Protein AF-L2FJ73-F1 (afdb_monomer_lite)

Organism: Colletotrichum fructicola (strain Nara gc5) (NCBI:txid1213859)

Secondary structure (DSSP, 8-state):
-----HHHHHHHHHHHHHHHHHHS---S-HHHHHHHHHHHHHHHHHTS-TTTS--TTPPPPTT--HHHHHHHHHHHHHHHHHHHHHHHHH-S-HHHHHHHHHHHHHHHHHHHHHS-HHHHHHTHHHHHHHHHHHHHHHHHHHHHTT-SSS---S-----HHHHHHHHHHHHHHHHH------TT---------

Structure (mmCIF, N/CA/C/O backbone):
data_AF-L2FJ73-F1
#
_entry.id   AF-L2FJ73-F1
#
loop_
_atom_site.group_PDB
_atom_site.id
_atom_site.type_symbol
_atom_site.label_atom_id
_atom_site.label_alt_id
_atom_site.label_comp_id
_atom_site.label_asym_id
_atom_site.label_entity_id
_atom_site.label_seq_id
_atom_site.pdbx_PDB_ins_code
_atom_site.Cartn_x
_atom_site.Cartn_y
_atom_site.Cartn_z
_atom_site.occupancy
_atom_site.B_iso_or_equiv
_atom_site.auth_seq_id
_atom_site.auth_comp_id
_atom_site.auth_asym_id
_atom_site.auth_atom_id
_atom_site.pdbx_PDB_model_num
ATOM 1 N N . MET A 1 1 ? -0.431 2.014 25.653 1.00 38.53 1 MET A N 1
ATOM 2 C CA . MET A 1 1 ? 0.470 1.252 24.765 1.00 38.53 1 MET A CA 1
ATOM 3 C C . MET A 1 1 ? 0.048 -0.201 24.908 1.00 38.53 1 MET A C 1
ATOM 5 O O . MET A 1 1 ? 0.395 -0.815 25.905 1.00 38.53 1 MET A O 1
ATOM 9 N N . ALA A 1 2 ? -0.877 -0.664 24.062 1.00 44.38 2 ALA A N 1
ATOM 10 C CA . ALA A 1 2 ? -1.419 -2.017 24.176 1.00 44.38 2 ALA A CA 1
ATOM 11 C C . ALA A 1 2 ? -0.302 -3.023 23.880 1.00 44.38 2 ALA A C 1
ATOM 13 O O . ALA A 1 2 ? 0.453 -2.833 22.925 1.00 44.38 2 ALA A O 1
ATOM 14 N N . ASP A 1 3 ? -0.170 -4.023 24.743 1.00 41.94 3 ASP A N 1
ATOM 15 C CA . ASP A 1 3 ? 0.824 -5.083 24.631 1.00 41.94 3 ASP A CA 1
ATOM 16 C C . ASP A 1 3 ? 0.522 -5.878 23.351 1.00 41.94 3 ASP A C 1
ATOM 18 O O . ASP A 1 3 ? -0.458 -6.616 23.282 1.00 41.94 3 ASP A O 1
ATOM 22 N N . LEU A 1 4 ? 1.284 -5.610 22.287 1.00 52.50 4 LEU A N 1
ATOM 23 C CA . LEU A 1 4 ? 1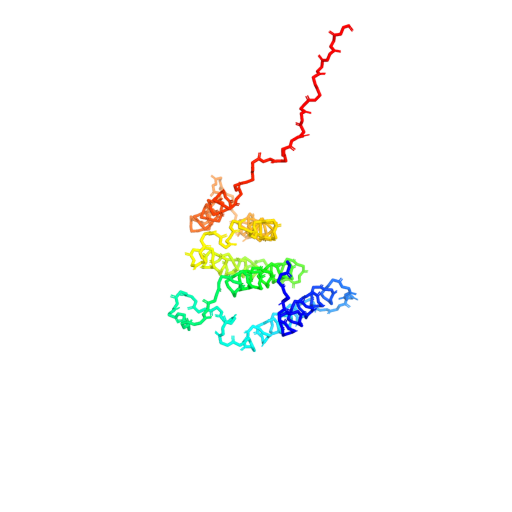.178 -6.333 21.020 1.00 52.50 4 LEU A CA 1
ATOM 24 C C . LEU A 1 4 ? 1.515 -7.797 21.287 1.00 52.50 4 LEU A C 1
ATOM 26 O O . LEU A 1 4 ? 2.579 -8.072 21.857 1.00 52.50 4 LEU A O 1
ATOM 30 N N . ASP A 1 5 ? 0.638 -8.706 20.860 1.00 66.12 5 ASP A N 1
ATOM 31 C CA . ASP A 1 5 ? 0.777 -10.137 21.112 1.00 66.12 5 ASP A CA 1
ATOM 32 C C . ASP A 1 5 ? 2.153 -10.632 20.636 1.00 66.12 5 ASP A C 1
ATOM 34 O O . ASP A 1 5 ? 2.718 -10.173 19.635 1.00 66.12 5 ASP A O 1
ATOM 38 N N . MET A 1 6 ? 2.731 -11.585 21.367 1.00 52.94 6 MET A N 1
ATOM 39 C CA . MET A 1 6 ? 4.090 -12.079 21.131 1.00 52.94 6 MET A CA 1
ATOM 40 C C . MET A 1 6 ? 4.268 -12.569 19.683 1.00 52.94 6 MET A C 1
ATOM 42 O O . MET A 1 6 ? 5.349 -12.440 19.103 1.00 52.94 6 MET A O 1
ATOM 46 N N . SER A 1 7 ? 3.202 -13.099 19.074 1.00 53.56 7 SER A N 1
ATOM 47 C CA . SER A 1 7 ? 3.193 -13.558 17.684 1.00 53.56 7 SER A CA 1
ATOM 48 C C . SER A 1 7 ? 3.347 -12.409 16.671 1.00 53.56 7 SER A C 1
ATOM 50 O O . SER A 1 7 ? 4.105 -12.523 15.702 1.00 53.56 7 SER A O 1
ATOM 52 N N . GLU A 1 8 ? 2.726 -11.264 16.936 1.00 54.00 8 GLU A N 1
ATOM 53 C CA . GLU A 1 8 ? 2.741 -10.065 16.094 1.00 54.00 8 GLU A CA 1
ATOM 54 C C . GLU A 1 8 ? 4.096 -9.361 16.156 1.00 54.00 8 GLU A C 1
ATOM 56 O O . GLU A 1 8 ? 4.659 -8.971 15.128 1.00 54.00 8 GLU A O 1
ATOM 61 N N . GLN A 1 9 ? 4.688 -9.282 17.352 1.00 57.31 9 GLN A N 1
ATOM 62 C CA . GLN A 1 9 ? 6.047 -8.772 17.515 1.00 57.31 9 GLN A CA 1
ATOM 63 C C . GLN A 1 9 ? 7.065 -9.632 16.765 1.00 57.31 9 GLN A C 1
ATOM 65 O O . GLN A 1 9 ? 8.018 -9.111 16.184 1.00 57.31 9 GLN A O 1
ATOM 70 N N . GLN A 1 10 ? 6.877 -10.953 16.750 1.00 59.78 10 GLN A N 1
ATOM 71 C CA . GLN A 1 10 ? 7.743 -11.859 15.999 1.00 59.78 10 GLN A CA 1
ATOM 72 C C . GLN A 1 10 ? 7.582 -11.682 14.486 1.00 59.78 10 GLN A C 1
ATOM 74 O O . GLN A 1 10 ? 8.572 -11.746 13.756 1.00 59.78 10 GLN A O 1
ATOM 79 N N . LEU A 1 11 ? 6.371 -11.405 14.001 1.00 60.94 11 LEU A N 1
ATOM 80 C CA . LEU A 1 11 ? 6.114 -11.109 12.590 1.00 60.94 11 LEU A CA 1
ATOM 81 C C . LEU A 1 11 ? 6.755 -9.790 12.150 1.00 60.94 11 LEU A C 1
ATOM 83 O O . LEU A 1 11 ? 7.448 -9.762 11.131 1.00 60.94 11 LEU A O 1
ATOM 87 N N . LEU A 1 12 ? 6.621 -8.730 12.948 1.00 57.50 12 LEU A N 1
ATOM 88 C CA . LEU A 1 12 ? 7.282 -7.446 12.699 1.00 57.50 12 LEU A CA 1
ATOM 89 C C . LEU A 1 12 ? 8.808 -7.574 12.738 1.00 57.50 12 LEU A C 1
ATOM 91 O O . LEU A 1 12 ? 9.485 -7.089 11.832 1.00 57.50 12 LEU A O 1
ATOM 95 N N . LYS A 1 13 ? 9.359 -8.299 13.720 1.00 64.25 13 LYS A N 1
ATOM 96 C CA . LYS A 1 13 ? 10.799 -8.606 13.791 1.00 64.25 13 LYS A CA 1
ATOM 97 C C . LYS A 1 13 ? 11.272 -9.367 12.554 1.00 64.25 13 LYS A C 1
ATOM 99 O O . LYS A 1 13 ? 12.333 -9.056 12.020 1.00 64.25 13 LYS A O 1
ATOM 104 N N . ARG A 1 14 ? 10.485 -10.326 12.054 1.00 65.94 14 ARG A N 1
ATOM 105 C CA . ARG A 1 14 ? 10.798 -11.077 10.826 1.00 65.94 14 ARG A CA 1
ATOM 106 C C . ARG A 1 14 ? 10.744 -10.196 9.579 1.00 65.94 14 ARG A C 1
ATOM 108 O O . ARG A 1 14 ? 11.651 -10.290 8.756 1.00 65.94 14 ARG A O 1
ATOM 115 N N . LEU A 1 15 ? 9.741 -9.328 9.442 1.00 61.12 15 LEU A N 1
ATOM 116 C CA . LEU A 1 15 ? 9.642 -8.375 8.328 1.00 61.12 15 LEU A CA 1
ATOM 117 C C . LEU A 1 15 ? 10.798 -7.368 8.346 1.00 61.12 15 LEU A C 1
ATOM 119 O O . LEU A 1 15 ? 11.444 -7.154 7.320 1.00 61.12 15 LEU A O 1
ATOM 123 N N . PHE A 1 16 ? 11.126 -6.825 9.519 1.00 65.44 16 PHE A N 1
ATOM 124 C CA . PHE A 1 16 ? 12.292 -5.966 9.714 1.00 65.44 16 PHE A CA 1
ATOM 125 C C . PHE A 1 16 ? 13.596 -6.689 9.356 1.00 65.44 16 PHE A C 1
ATOM 127 O O . PHE A 1 16 ? 14.442 -6.146 8.648 1.00 65.44 16 PHE A O 1
ATOM 134 N N . TRP A 1 17 ? 13.743 -7.949 9.768 1.00 70.12 17 TRP A N 1
ATOM 135 C CA . TRP A 1 17 ? 14.911 -8.753 9.421 1.00 70.12 17 TRP A CA 1
ATOM 136 C C . TRP A 1 17 ? 15.016 -9.004 7.914 1.00 70.12 17 TRP A C 1
ATOM 138 O O . TRP A 1 17 ? 16.114 -8.987 7.367 1.00 70.12 17 TRP A O 1
ATOM 148 N N . LEU A 1 18 ? 13.894 -9.189 7.211 1.00 61.78 18 LEU A N 1
ATOM 149 C CA . LEU A 1 18 ? 13.890 -9.307 5.751 1.00 61.78 18 LEU A CA 1
ATOM 150 C C . LEU A 1 18 ? 14.317 -8.004 5.062 1.00 61.78 18 LEU A C 1
ATOM 152 O O . LEU A 1 18 ? 15.078 -8.075 4.098 1.00 61.78 18 LEU A O 1
ATOM 156 N N . ILE A 1 19 ? 13.900 -6.838 5.573 1.00 58.50 19 ILE A N 1
ATOM 157 C CA . ILE A 1 19 ? 14.394 -5.525 5.113 1.00 58.50 19 ILE A CA 1
ATOM 158 C C . ILE A 1 19 ? 15.908 -5.437 5.303 1.00 58.50 19 ILE A C 1
ATOM 160 O O . ILE A 1 19 ? 16.644 -5.120 4.369 1.00 58.50 19 ILE A O 1
ATOM 164 N N . PHE A 1 20 ? 16.378 -5.759 6.507 1.00 63.03 20 PHE A N 1
ATOM 165 C CA . PHE A 1 20 ? 17.791 -5.709 6.854 1.00 63.03 20 PHE A CA 1
ATOM 166 C C . PHE A 1 20 ? 18.629 -6.658 5.982 1.00 63.03 20 PHE A C 1
ATOM 168 O O . PHE A 1 20 ? 19.634 -6.253 5.400 1.00 63.03 20 PHE A O 1
ATOM 175 N N . ALA A 1 21 ? 18.191 -7.909 5.820 1.00 60.53 21 ALA A N 1
ATOM 176 C CA . ALA A 1 21 ? 18.870 -8.916 5.009 1.00 60.53 21 ALA A CA 1
ATOM 177 C C . ALA A 1 21 ? 18.898 -8.556 3.515 1.00 60.53 21 ALA A C 1
ATOM 179 O O . ALA A 1 21 ? 19.879 -8.852 2.827 1.00 60.53 21 ALA A O 1
ATOM 180 N N . ALA A 1 22 ? 17.845 -7.905 3.017 1.00 57.31 22 ALA A N 1
ATOM 181 C CA . ALA A 1 22 ? 17.809 -7.370 1.665 1.00 57.31 22 ALA A CA 1
ATOM 182 C C . ALA A 1 22 ? 18.807 -6.221 1.457 1.00 57.31 22 ALA A C 1
ATOM 184 O O . ALA A 1 22 ? 19.383 -6.108 0.375 1.00 57.31 22 ALA A O 1
ATOM 185 N N . TYR A 1 23 ? 19.017 -5.390 2.480 1.00 52.69 23 TYR A N 1
ATOM 186 C CA . TYR A 1 23 ? 19.883 -4.214 2.415 1.00 52.69 23 TYR A CA 1
ATOM 187 C C . TYR A 1 23 ? 21.378 -4.557 2.533 1.00 52.69 23 TYR A C 1
ATOM 189 O O . TYR A 1 23 ? 22.196 -3.987 1.820 1.00 52.69 23 TYR A O 1
ATOM 197 N N . TRP A 1 24 ? 21.745 -5.518 3.388 1.00 52.06 24 TRP A N 1
ATOM 198 C CA . TRP A 1 24 ? 23.144 -5.754 3.783 1.00 52.06 24 TRP A CA 1
ATOM 199 C C . TRP A 1 24 ? 23.936 -6.778 2.953 1.00 52.06 24 TRP A C 1
ATOM 201 O O . TRP A 1 24 ? 25.100 -7.026 3.262 1.00 52.06 24 TRP A O 1
ATOM 211 N N . ARG A 1 25 ? 23.368 -7.406 1.911 1.00 47.00 25 ARG A N 1
ATOM 212 C CA . ARG A 1 25 ? 24.053 -8.515 1.208 1.00 47.00 25 ARG A CA 1
ATOM 213 C C . ARG A 1 25 ? 24.194 -8.303 -0.307 1.00 47.00 25 ARG A C 1
ATOM 215 O O . ARG A 1 25 ? 23.315 -8.715 -1.066 1.00 47.00 25 ARG A O 1
ATOM 222 N N . THR A 1 26 ? 25.341 -7.774 -0.744 1.00 46.50 26 THR A N 1
ATOM 223 C CA . THR A 1 26 ? 25.833 -7.683 -2.145 1.00 46.50 26 THR A CA 1
ATOM 224 C C . THR A 1 26 ? 27.114 -8.521 -2.354 1.00 46.50 26 THR A C 1
ATOM 226 O O . THR A 1 26 ? 27.777 -8.821 -1.363 1.00 46.50 26 THR A O 1
ATOM 229 N N . PRO A 1 27 ? 27.540 -8.887 -3.590 1.00 52.72 27 PRO A N 1
ATOM 230 C CA . PRO A 1 27 ? 26.828 -9.013 -4.874 1.00 52.72 27 PRO A CA 1
ATOM 231 C C . PRO A 1 27 ? 26.923 -10.446 -5.486 1.00 52.72 27 PRO A C 1
ATOM 233 O O . PRO A 1 27 ? 27.958 -11.098 -5.403 1.00 52.72 27 PRO A O 1
ATOM 236 N N . SER A 1 28 ? 25.851 -10.959 -6.116 1.00 46.09 28 SER A N 1
ATOM 237 C CA . SER A 1 28 ? 25.886 -11.986 -7.201 1.00 46.09 28 SER A CA 1
ATOM 238 C C . SER A 1 28 ? 24.468 -12.429 -7.628 1.00 46.09 28 SER A C 1
ATOM 240 O O . SER A 1 28 ? 23.659 -12.862 -6.807 1.00 46.09 28 SER A O 1
ATOM 242 N N . SER A 1 29 ? 24.177 -12.309 -8.933 1.00 51.31 29 SER A N 1
ATOM 243 C CA . SER A 1 29 ? 22.929 -12.629 -9.672 1.00 51.31 29 SER A CA 1
ATOM 244 C C . SER A 1 29 ? 21.607 -12.107 -9.059 1.00 51.31 29 SER A C 1
ATOM 246 O O . SER A 1 29 ? 20.997 -12.700 -8.167 1.00 51.31 29 SER A O 1
ATOM 248 N N . THR A 1 30 ? 21.138 -10.966 -9.562 1.00 55.34 30 THR A N 1
ATOM 249 C CA . THR A 1 30 ? 20.010 -10.172 -9.035 1.00 55.34 30 THR A CA 1
ATOM 250 C C . THR A 1 30 ? 18.636 -10.842 -9.197 1.00 55.34 30 THR A C 1
ATOM 252 O O . THR A 1 30 ? 17.843 -10.848 -8.253 1.00 55.34 30 THR A O 1
ATOM 255 N N . THR A 1 31 ? 18.370 -11.501 -10.329 1.00 55.69 31 THR A N 1
ATOM 256 C CA . THR A 1 31 ? 17.032 -12.034 -10.661 1.00 55.69 31 THR A CA 1
ATOM 257 C C . THR A 1 31 ? 16.603 -13.222 -9.793 1.00 55.69 31 THR A C 1
ATOM 259 O O . THR A 1 31 ? 15.461 -13.279 -9.342 1.00 55.69 31 THR A O 1
ATOM 262 N N . SER A 1 32 ? 17.515 -14.151 -9.471 1.00 60.78 32 SER A N 1
ATOM 263 C CA . SER A 1 32 ? 17.181 -15.322 -8.638 1.00 60.78 32 SER A CA 1
ATOM 264 C C . SER A 1 32 ? 16.841 -14.943 -7.187 1.00 60.78 32 SER A C 1
ATOM 266 O O . SER A 1 32 ? 16.143 -15.676 -6.488 1.00 60.78 32 SER A O 1
ATOM 268 N N . ARG A 1 33 ? 17.315 -13.780 -6.718 1.00 60.34 33 ARG A N 1
ATOM 269 C CA . ARG A 1 33 ? 17.168 -13.309 -5.332 1.00 60.34 33 ARG A CA 1
ATOM 270 C C . ARG A 1 33 ? 15.864 -12.566 -5.093 1.00 60.34 33 ARG A C 1
ATOM 272 O O . ARG A 1 33 ? 15.258 -12.792 -4.047 1.00 60.34 33 ARG A O 1
ATOM 279 N N . ALA A 1 34 ? 15.430 -11.715 -6.022 1.00 60.44 34 ALA A N 1
ATOM 280 C CA . ALA A 1 34 ? 14.140 -11.029 -5.921 1.00 60.44 34 ALA A CA 1
ATOM 281 C C . ALA A 1 34 ? 12.994 -12.049 -5.821 1.00 60.44 34 ALA A C 1
ATOM 283 O O . ALA A 1 34 ? 12.156 -11.959 -4.924 1.00 60.44 34 ALA A O 1
ATOM 284 N N . SER A 1 35 ? 13.044 -13.095 -6.654 1.00 66.88 35 SER A N 1
ATOM 285 C CA . SER A 1 35 ? 12.090 -14.207 -6.617 1.00 66.88 35 SER A CA 1
ATOM 286 C C . SER A 1 35 ? 12.121 -14.963 -5.284 1.00 66.88 35 SER A C 1
ATOM 288 O O . SER A 1 35 ? 11.064 -15.267 -4.738 1.00 66.88 35 SER A O 1
ATOM 290 N N . ARG A 1 36 ? 13.307 -15.201 -4.697 1.00 69.12 36 ARG A N 1
ATOM 291 C CA . ARG A 1 36 ? 13.433 -15.831 -3.366 1.00 69.12 36 ARG A CA 1
ATOM 292 C C . ARG A 1 36 ? 12.858 -14.974 -2.236 1.00 69.12 36 ARG A C 1
ATOM 294 O O . ARG A 1 36 ? 12.145 -15.504 -1.390 1.00 69.12 36 ARG A O 1
ATOM 301 N N . HIS A 1 37 ? 13.152 -13.672 -2.200 1.00 65.75 37 HIS A N 1
ATOM 302 C CA . HIS A 1 37 ? 12.611 -12.785 -1.160 1.00 65.75 37 HIS A CA 1
ATOM 303 C C . HIS A 1 37 ? 11.096 -12.636 -1.297 1.00 65.75 37 HIS A C 1
ATOM 305 O O . HIS A 1 37 ? 10.399 -12.722 -0.292 1.00 65.75 37 HIS A O 1
ATOM 311 N N 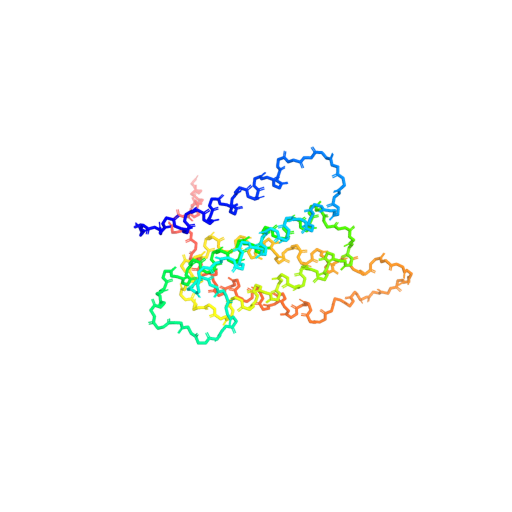. ARG A 1 38 ? 10.579 -12.518 -2.528 1.00 68.38 38 ARG A N 1
ATOM 312 C CA . ARG A 1 38 ? 9.136 -12.564 -2.795 1.00 68.38 38 ARG A CA 1
ATOM 313 C C . ARG A 1 38 ? 8.509 -13.849 -2.262 1.00 68.38 38 ARG A C 1
ATOM 315 O O . ARG A 1 38 ? 7.547 -13.767 -1.511 1.00 68.38 38 ARG A O 1
ATOM 322 N N . ALA A 1 39 ? 9.042 -15.013 -2.638 1.00 73.94 39 ALA A N 1
ATOM 323 C CA . ALA A 1 39 ? 8.497 -16.299 -2.206 1.00 73.94 39 ALA A CA 1
ATOM 324 C C . ALA A 1 39 ? 8.490 -16.424 -0.674 1.00 73.94 39 ALA A C 1
ATOM 326 O O . ALA A 1 39 ? 7.544 -16.945 -0.093 1.00 73.94 39 ALA A O 1
ATOM 327 N N . ARG A 1 40 ? 9.517 -15.885 -0.007 1.00 73.06 40 ARG A N 1
ATOM 328 C CA . ARG A 1 40 ? 9.605 -15.877 1.455 1.00 73.06 40 ARG A CA 1
ATOM 329 C C . ARG A 1 40 ? 8.600 -14.931 2.112 1.00 73.06 40 ARG A C 1
ATOM 331 O O . ARG A 1 40 ? 8.016 -15.307 3.120 1.00 73.06 40 ARG A O 1
ATOM 338 N N . ILE A 1 41 ? 8.393 -13.739 1.550 1.00 70.81 41 ILE A N 1
ATOM 339 C CA . ILE A 1 41 ? 7.354 -12.806 2.009 1.00 70.81 41 ILE A CA 1
ATOM 340 C C . ILE A 1 41 ? 5.977 -13.461 1.865 1.00 70.81 41 ILE A C 1
ATOM 342 O O . ILE A 1 41 ? 5.233 -13.507 2.838 1.00 70.81 41 ILE A O 1
ATOM 346 N N . GLN A 1 42 ? 5.686 -14.047 0.699 1.00 76.06 42 GLN A N 1
ATOM 347 C CA . GLN A 1 42 ? 4.416 -14.729 0.448 1.00 76.06 42 GLN A CA 1
ATOM 348 C C . GLN A 1 42 ? 4.196 -15.890 1.426 1.00 76.06 42 GLN A C 1
ATOM 350 O O . GLN A 1 42 ? 3.160 -15.955 2.072 1.00 76.06 42 GLN A O 1
ATOM 355 N N . SER A 1 43 ? 5.208 -16.739 1.631 1.00 74.94 43 SER A N 1
ATOM 356 C CA . SER A 1 43 ? 5.138 -17.853 2.585 1.00 74.94 43 SER A CA 1
ATOM 357 C C . SER A 1 43 ? 4.850 -17.400 4.021 1.00 74.94 43 SER A C 1
ATOM 359 O O . SER A 1 43 ? 4.131 -18.087 4.746 1.00 74.94 43 SER A O 1
ATOM 361 N N . ILE A 1 44 ? 5.384 -16.249 4.444 1.00 74.25 44 ILE A N 1
ATOM 362 C CA . ILE A 1 44 ? 5.073 -15.675 5.758 1.00 74.25 44 ILE A CA 1
ATOM 363 C C . ILE A 1 44 ? 3.622 -15.192 5.794 1.00 74.25 44 ILE A C 1
ATOM 365 O O . ILE A 1 44 ? 2.916 -15.515 6.748 1.00 74.25 44 ILE A O 1
ATOM 369 N N . SER A 1 45 ? 3.165 -14.483 4.761 1.00 72.25 45 SER A N 1
ATOM 370 C CA . SER A 1 45 ? 1.774 -14.029 4.655 1.00 72.25 45 SER A CA 1
ATOM 371 C C . SER A 1 45 ? 0.774 -15.189 4.681 1.00 72.25 45 SER A C 1
ATOM 373 O O . SER A 1 45 ? -0.229 -15.120 5.388 1.00 72.25 45 SER A O 1
ATOM 375 N N . ASP A 1 46 ? 1.077 -16.298 4.007 1.00 74.94 46 ASP A N 1
ATOM 376 C CA . ASP A 1 46 ? 0.224 -17.492 3.991 1.00 74.94 46 ASP A CA 1
ATOM 377 C C . ASP A 1 46 ? 0.166 -18.176 5.375 1.00 74.94 46 ASP A C 1
ATOM 379 O O . ASP A 1 46 ? -0.836 -18.798 5.749 1.00 74.94 46 ASP A O 1
ATOM 383 N N . SER A 1 47 ? 1.224 -18.020 6.180 1.00 74.38 47 SER A N 1
ATOM 384 C CA . SER A 1 47 ? 1.315 -18.565 7.541 1.00 74.38 47 SER A CA 1
ATOM 385 C C . SER A 1 47 ? 0.590 -17.738 8.609 1.00 74.38 47 SER A C 1
ATOM 387 O O . SER A 1 47 ? 0.550 -18.153 9.767 1.00 74.38 47 SER A O 1
ATOM 389 N N . PHE A 1 48 ? 0.005 -16.586 8.253 1.00 71.19 48 PHE A N 1
ATOM 390 C CA . PHE A 1 48 ? -0.718 -15.753 9.214 1.00 71.19 48 PHE A CA 1
ATOM 391 C C . PHE A 1 48 ? -1.936 -16.476 9.802 1.00 71.19 48 PHE A C 1
ATOM 393 O O . PHE A 1 48 ? -2.617 -17.218 9.079 1.00 71.19 48 PHE A O 1
ATOM 400 N N . PRO A 1 49 ? -2.248 -16.246 11.094 1.00 69.88 49 PRO A N 1
ATOM 401 C CA . PRO A 1 49 ? -3.464 -16.771 11.697 1.00 69.88 49 PRO A CA 1
ATOM 402 C C . PRO A 1 49 ? -4.695 -16.224 10.958 1.00 69.88 49 PRO A C 1
ATOM 404 O O . PRO A 1 49 ? -4.629 -15.139 10.376 1.00 69.88 49 PRO A O 1
ATOM 407 N N . PRO A 1 50 ? -5.845 -16.926 10.990 1.00 70.88 50 PRO A N 1
ATOM 408 C CA . PRO A 1 50 ? -7.039 -16.535 10.237 1.00 70.88 50 PRO A CA 1
ATOM 409 C C . PRO A 1 50 ? -7.500 -15.091 10.461 1.00 70.88 50 PRO A C 1
ATOM 411 O O . PRO A 1 50 ? -8.096 -14.517 9.552 1.00 70.88 50 PRO A O 1
ATOM 414 N N . VAL A 1 51 ? -7.216 -14.547 11.648 1.00 67.12 51 VAL A N 1
ATOM 415 C CA . VAL A 1 51 ? -7.558 -13.194 12.104 1.00 67.12 51 VAL A CA 1
ATOM 416 C C . VAL A 1 51 ? -6.705 -12.117 11.424 1.00 67.12 51 VAL A C 1
ATOM 418 O O . VAL A 1 51 ? -7.190 -11.018 11.207 1.00 67.12 51 VAL A O 1
ATOM 421 N N . LEU A 1 52 ? -5.469 -12.443 11.024 1.00 68.38 52 LEU A N 1
ATOM 422 C CA . LEU A 1 52 ? -4.526 -11.527 10.366 1.00 68.38 52 LEU A CA 1
ATOM 423 C C . LEU A 1 52 ? -4.404 -11.768 8.858 1.00 68.38 52 LEU A C 1
ATOM 425 O O . LEU A 1 52 ? -3.566 -11.159 8.197 1.00 68.38 52 LEU A O 1
ATOM 429 N N . ARG A 1 53 ? -5.198 -12.677 8.287 1.00 73.44 53 ARG A N 1
ATOM 430 C CA . ARG A 1 53 ? -5.207 -12.898 6.837 1.00 73.44 53 ARG A CA 1
ATOM 431 C C . ARG A 1 53 ? -6.048 -11.825 6.162 1.00 73.44 53 ARG A C 1
ATOM 433 O O . ARG A 1 53 ? -7.222 -11.669 6.488 1.00 73.44 53 ARG A O 1
ATOM 440 N N . TRP A 1 54 ? -5.471 -11.150 5.172 1.00 66.81 54 TRP A N 1
ATOM 441 C CA . TRP A 1 54 ? -6.241 -10.315 4.259 1.00 66.81 54 TRP A CA 1
ATOM 442 C C . TRP A 1 54 ? -7.212 -11.189 3.456 1.00 66.81 54 TRP A C 1
ATOM 444 O O . TRP A 1 54 ? -6.806 -12.204 2.890 1.00 66.81 54 TRP A O 1
ATOM 454 N N . ARG A 1 55 ? -8.499 -10.826 3.440 1.00 66.75 55 ARG A N 1
ATOM 455 C CA . ARG A 1 55 ? -9.566 -11.586 2.760 1.00 66.75 55 ARG A CA 1
ATOM 456 C C . ARG A 1 55 ? -10.372 -10.749 1.760 1.00 66.75 55 ARG A C 1
ATOM 458 O O . ARG A 1 55 ? -11.513 -11.104 1.487 1.00 66.75 55 ARG A O 1
ATOM 465 N N . GLY A 1 56 ? -9.824 -9.634 1.269 1.00 62.16 56 GLY A N 1
ATOM 466 C CA . GLY A 1 56 ? -10.459 -8.821 0.221 1.00 62.16 56 GLY A CA 1
ATOM 467 C C . GLY A 1 56 ? -11.915 -8.442 0.506 1.00 62.16 56 GLY A C 1
ATOM 468 O O . GLY A 1 56 ? -12.779 -8.608 -0.346 1.00 62.16 56 GLY A O 1
ATOM 469 N N . GLY A 1 57 ? -12.216 -8.024 1.740 1.00 55.47 57 GLY A N 1
ATOM 470 C CA . GLY A 1 57 ? -13.568 -7.603 2.126 1.00 55.47 57 GLY A CA 1
ATOM 471 C C . GLY A 1 57 ? -14.578 -8.721 2.439 1.00 55.47 57 GLY A C 1
ATOM 472 O O . GLY A 1 57 ? -15.733 -8.410 2.717 1.00 55.47 57 GLY A O 1
ATOM 473 N N . LEU A 1 58 ? -14.187 -10.003 2.444 1.00 51.12 58 LEU A N 1
ATOM 474 C CA . LEU A 1 58 ? -15.063 -11.103 2.888 1.00 51.12 58 LEU A CA 1
ATOM 475 C C . LEU A 1 58 ? -15.400 -11.034 4.390 1.00 51.12 58 LEU A C 1
ATOM 477 O O . LEU A 1 58 ? -14.674 -10.431 5.184 1.00 51.12 58 LEU A O 1
ATOM 481 N N . SER A 1 59 ? -16.485 -11.716 4.785 1.00 48.31 59 SER A N 1
ATOM 482 C CA . SER A 1 59 ? -16.994 -11.752 6.162 1.00 48.31 59 SER A CA 1
ATOM 483 C C . SER A 1 59 ? -15.908 -12.104 7.181 1.00 48.31 59 SER A C 1
ATOM 485 O O . SER A 1 59 ? -15.248 -13.146 7.119 1.00 48.31 59 SER A O 1
ATOM 487 N N . ARG A 1 60 ? -15.749 -11.192 8.136 1.00 61.06 60 ARG A N 1
ATOM 488 C CA . ARG A 1 60 ? -14.772 -11.235 9.220 1.00 61.06 60 ARG A CA 1
ATOM 489 C C . ARG A 1 60 ? -15.243 -12.183 10.331 1.00 61.06 60 ARG A C 1
ATOM 491 O O . ARG A 1 60 ? -16.433 -12.191 10.648 1.00 61.06 60 ARG A O 1
ATOM 498 N N . PRO A 1 61 ? -14.346 -12.971 10.951 1.00 61.75 61 PRO A N 1
ATOM 499 C CA . PRO A 1 61 ? -14.636 -13.621 12.225 1.00 61.75 61 PRO A CA 1
ATOM 500 C C . PRO A 1 61 ? -15.204 -12.616 13.239 1.00 61.75 61 PRO A C 1
ATOM 502 O O . PRO A 1 61 ? -14.652 -11.533 13.407 1.00 61.75 61 PRO A O 1
ATOM 505 N N . GLY A 1 62 ? -16.287 -12.971 13.937 1.00 60.12 62 GLY A N 1
ATOM 506 C CA . GLY A 1 62 ? -17.038 -12.037 14.794 1.00 60.12 62 GLY A CA 1
ATOM 507 C C . GLY A 1 62 ? -16.298 -11.480 16.021 1.00 60.12 62 GLY A C 1
ATOM 508 O O . GLY A 1 62 ? -16.860 -10.661 16.733 1.00 60.12 62 GLY A O 1
ATOM 509 N N . HIS A 1 63 ? -15.059 -11.910 16.279 1.00 70.94 63 HIS A N 1
ATOM 510 C CA . HIS A 1 63 ? -14.211 -11.451 17.389 1.00 70.94 63 HIS A CA 1
ATOM 511 C C . HIS A 1 63 ? -13.086 -10.497 16.947 1.00 70.94 63 HIS A C 1
ATOM 513 O O . HIS A 1 63 ? -12.186 -10.205 17.733 1.00 70.94 63 HIS A O 1
ATOM 519 N N . ILE A 1 64 ? -13.088 -10.046 15.689 1.00 71.44 64 ILE A N 1
ATOM 520 C CA . ILE A 1 64 ? -12.092 -9.091 15.195 1.00 71.44 64 ILE A CA 1
ATOM 521 C C . ILE A 1 64 ? -12.298 -7.730 15.864 1.00 71.44 64 ILE A C 1
ATOM 523 O O . ILE A 1 64 ? -13.401 -7.189 15.883 1.00 71.44 64 ILE A O 1
ATOM 527 N N . THR A 1 65 ? -11.208 -7.185 16.401 1.00 79.19 65 THR A N 1
ATOM 528 C CA . THR A 1 65 ? -11.157 -5.860 17.034 1.00 79.19 65 THR A CA 1
ATOM 529 C C . THR A 1 65 ? -10.462 -4.848 16.122 1.00 79.19 65 THR A C 1
ATOM 531 O O . THR A 1 65 ? -9.713 -5.224 15.222 1.00 79.19 65 THR A O 1
ATOM 534 N N . GLU A 1 66 ? -10.636 -3.560 16.411 1.00 78.38 66 GLU A N 1
ATOM 535 C CA . GLU A 1 66 ? -9.921 -2.452 15.752 1.00 78.38 66 GLU A CA 1
ATOM 536 C C . GLU A 1 66 ? -8.387 -2.618 15.789 1.00 78.38 66 GLU A C 1
ATOM 538 O O . GLU A 1 66 ? -7.683 -2.280 14.835 1.00 78.38 66 GLU A O 1
ATOM 543 N N . GLY A 1 67 ? -7.852 -3.216 16.862 1.00 78.12 67 GLY A N 1
ATOM 544 C CA . GLY A 1 67 ? -6.425 -3.530 16.976 1.00 78.12 67 GLY A CA 1
ATOM 545 C C . GLY A 1 67 ? -5.941 -4.497 15.890 1.00 78.12 67 GLY A C 1
ATOM 546 O O . GLY A 1 67 ? -4.878 -4.285 15.307 1.00 78.12 67 GLY A O 1
ATOM 547 N N . HIS A 1 68 ? -6.753 -5.496 15.541 1.00 80.56 68 HIS A N 1
ATOM 548 C CA . HIS A 1 68 ? -6.426 -6.421 14.457 1.00 80.56 68 HIS A CA 1
ATOM 549 C C . HIS A 1 68 ? -6.439 -5.716 13.098 1.00 80.56 68 HIS A C 1
ATOM 551 O O . HIS A 1 68 ? -5.572 -5.972 12.267 1.00 80.56 68 HIS A O 1
ATOM 557 N N . ASP A 1 69 ? -7.365 -4.782 12.874 1.00 83.38 69 ASP A N 1
ATOM 558 C CA . ASP A 1 69 ? -7.386 -3.982 11.645 1.00 83.38 69 ASP A CA 1
ATOM 559 C C . ASP A 1 69 ? -6.149 -3.110 11.489 1.00 83.38 69 ASP A C 1
ATOM 561 O O . ASP A 1 69 ? -5.518 -3.087 10.428 1.00 83.38 69 ASP A O 1
ATOM 565 N N . THR A 1 70 ? -5.741 -2.470 12.580 1.00 85.06 70 THR A N 1
ATOM 566 C CA . THR A 1 70 ? -4.491 -1.714 12.646 1.00 85.06 70 THR A CA 1
ATOM 567 C C . THR A 1 70 ? -3.286 -2.587 12.289 1.00 85.06 70 THR A C 1
ATOM 569 O O . THR A 1 70 ? -2.407 -2.174 11.526 1.00 85.06 70 THR A O 1
ATOM 572 N N . GLN A 1 71 ? -3.231 -3.815 12.801 1.00 81.31 71 GLN A N 1
ATOM 573 C CA . GLN A 1 71 ? -2.140 -4.742 12.506 1.00 81.31 71 GLN A CA 1
ATOM 574 C C . GLN A 1 71 ? -2.166 -5.217 11.055 1.00 81.31 71 GLN A C 1
ATOM 576 O O . GLN A 1 71 ? -1.119 -5.239 10.411 1.00 81.31 71 GLN A O 1
ATOM 581 N N . ILE A 1 72 ? -3.340 -5.557 10.518 1.00 83.75 72 ILE A N 1
ATOM 582 C CA . ILE A 1 72 ? -3.506 -5.952 9.116 1.00 83.75 72 ILE A CA 1
ATOM 583 C C . ILE A 1 72 ? -3.017 -4.821 8.205 1.00 83.75 72 ILE A C 1
ATOM 585 O O . ILE A 1 72 ? -2.162 -5.060 7.351 1.00 83.75 72 ILE A O 1
ATOM 589 N N . ALA A 1 73 ? -3.478 -3.584 8.419 1.00 87.25 73 ALA A N 1
ATOM 590 C CA . ALA A 1 73 ? -3.041 -2.429 7.635 1.00 87.25 73 ALA A CA 1
ATOM 591 C C . ALA A 1 73 ? -1.510 -2.292 7.652 1.00 87.25 73 ALA A C 1
ATOM 593 O O . ALA A 1 73 ? -0.867 -2.252 6.600 1.00 87.25 73 ALA A O 1
ATOM 594 N N . ASN A 1 74 ? -0.909 -2.297 8.845 1.00 85.12 74 ASN A N 1
ATOM 595 C CA . ASN A 1 74 ? 0.534 -2.142 9.001 1.00 85.12 74 ASN A CA 1
ATOM 596 C C . ASN A 1 74 ? 1.326 -3.297 8.374 1.00 85.12 74 ASN A C 1
ATOM 598 O O . ASN A 1 74 ? 2.323 -3.044 7.695 1.00 85.12 74 ASN A O 1
ATOM 602 N N . LEU A 1 75 ? 0.908 -4.551 8.562 1.00 84.31 75 LEU A N 1
ATOM 603 C CA . LEU A 1 75 ? 1.609 -5.723 8.032 1.00 84.31 75 LEU A CA 1
ATOM 604 C C . LEU A 1 75 ? 1.574 -5.756 6.504 1.00 84.31 75 LEU A C 1
ATOM 606 O O . LEU A 1 75 ? 2.625 -5.898 5.872 1.00 84.31 75 LEU A O 1
ATOM 610 N N . PHE A 1 76 ? 0.393 -5.605 5.902 1.00 85.38 76 PHE A N 1
ATOM 611 C CA . PHE A 1 76 ? 0.246 -5.729 4.454 1.00 85.38 76 PHE A CA 1
ATOM 612 C C . PHE A 1 76 ? 0.846 -4.535 3.709 1.00 85.38 76 PHE A C 1
ATOM 614 O O . PHE A 1 76 ? 1.625 -4.745 2.779 1.00 85.38 76 PHE A O 1
ATOM 621 N N . ILE A 1 77 ? 0.599 -3.298 4.154 1.00 90.19 77 ILE A N 1
ATOM 622 C CA . ILE A 1 77 ? 1.188 -2.108 3.515 1.00 90.19 77 ILE A CA 1
ATOM 623 C C . ILE A 1 77 ? 2.717 -2.119 3.662 1.00 90.19 77 ILE A C 1
ATOM 625 O O . ILE A 1 77 ? 3.436 -1.817 2.709 1.00 90.19 77 ILE A O 1
ATOM 629 N N . THR A 1 78 ? 3.248 -2.541 4.816 1.00 87.25 78 THR A N 1
ATOM 630 C CA . THR A 1 78 ? 4.703 -2.699 4.985 1.00 87.25 78 THR A CA 1
ATOM 631 C C . THR A 1 78 ? 5.258 -3.780 4.066 1.00 87.25 78 THR A C 1
ATOM 633 O O . THR A 1 78 ? 6.261 -3.544 3.398 1.00 87.25 78 THR A O 1
ATOM 636 N N . SER A 1 79 ? 4.607 -4.942 3.976 1.00 84.56 79 SER A N 1
ATOM 637 C CA . SER A 1 79 ? 5.009 -6.026 3.071 1.00 84.56 79 SER A CA 1
ATOM 638 C C . SER A 1 79 ? 5.071 -5.565 1.608 1.00 84.56 79 SER A C 1
ATOM 640 O O . SER A 1 79 ? 6.065 -5.803 0.914 1.00 84.56 79 SER A O 1
ATOM 642 N N . LEU A 1 80 ? 4.053 -4.827 1.159 1.00 88.62 80 LEU A N 1
ATOM 643 C CA . LEU A 1 80 ? 3.982 -4.252 -0.183 1.00 88.62 80 LEU A CA 1
ATOM 644 C C . LEU A 1 80 ? 5.089 -3.221 -0.427 1.00 88.62 80 LEU A C 1
ATOM 646 O O . LEU A 1 80 ? 5.744 -3.274 -1.470 1.00 88.62 80 LEU A O 1
ATOM 650 N N . ASN A 1 81 ? 5.393 -2.369 0.555 1.00 90.31 81 ASN A N 1
ATOM 651 C CA . ASN A 1 81 ? 6.508 -1.427 0.451 1.00 90.31 81 ASN A CA 1
ATOM 652 C C . ASN A 1 81 ? 7.869 -2.132 0.357 1.00 90.31 81 ASN A C 1
ATOM 654 O O . ASN A 1 81 ? 8.712 -1.782 -0.468 1.00 90.31 81 ASN A O 1
ATOM 658 N N . ILE A 1 82 ? 8.086 -3.190 1.143 1.00 83.69 82 ILE A N 1
ATOM 659 C CA . ILE A 1 82 ? 9.302 -4.011 1.041 1.00 83.69 82 ILE A CA 1
ATOM 660 C C . ILE A 1 82 ? 9.408 -4.617 -0.359 1.00 83.69 82 ILE A C 1
ATOM 662 O O . ILE A 1 82 ? 10.468 -4.553 -0.984 1.00 83.69 82 ILE A O 1
ATOM 666 N N . ARG A 1 83 ? 8.313 -5.189 -0.872 1.00 84.69 83 ARG A N 1
ATOM 667 C CA . ARG A 1 83 ? 8.263 -5.773 -2.216 1.00 84.69 83 ARG A CA 1
ATOM 668 C C . ARG A 1 83 ? 8.561 -4.725 -3.291 1.00 84.69 83 ARG A C 1
ATOM 670 O O . ARG A 1 83 ? 9.335 -5.030 -4.196 1.00 84.69 83 ARG A O 1
ATOM 677 N N . SER A 1 84 ? 8.020 -3.512 -3.162 1.00 88.88 84 SER A N 1
ATOM 678 C CA . SER A 1 84 ? 8.303 -2.360 -4.030 1.00 88.88 84 SER A CA 1
ATOM 679 C C . SER A 1 84 ? 9.796 -2.011 -4.027 1.00 88.88 84 SER A C 1
ATOM 681 O O . SER A 1 84 ? 10.434 -1.980 -5.079 1.00 88.88 84 SER A O 1
ATOM 683 N N . ASN A 1 85 ? 10.399 -1.864 -2.846 1.00 87.69 85 ASN A N 1
ATOM 684 C CA . ASN A 1 85 ? 11.818 -1.525 -2.697 1.00 87.69 85 ASN A CA 1
ATOM 685 C C . ASN A 1 85 ? 12.754 -2.611 -3.245 1.00 87.69 85 ASN A C 1
ATOM 687 O O . ASN A 1 85 ? 13.761 -2.318 -3.895 1.00 87.69 85 ASN A O 1
ATOM 691 N N . LEU A 1 86 ? 12.424 -3.883 -3.011 1.00 82.12 86 LEU A N 1
ATOM 692 C CA . LEU A 1 86 ? 13.159 -5.014 -3.577 1.00 82.12 86 LEU A CA 1
ATOM 693 C C . LEU A 1 86 ? 13.080 -5.033 -5.102 1.00 82.12 86 LEU A C 1
ATOM 695 O O . LEU A 1 86 ? 14.065 -5.345 -5.768 1.00 82.12 86 LEU A O 1
ATOM 699 N N . LEU A 1 87 ? 11.912 -4.719 -5.653 1.00 83.81 87 LEU A N 1
ATOM 700 C CA . LEU A 1 87 ? 11.670 -4.727 -7.085 1.00 83.81 87 LEU A CA 1
ATOM 701 C C . LEU A 1 87 ? 12.401 -3.580 -7.803 1.00 83.81 87 LEU A C 1
ATOM 703 O O . LEU A 1 87 ? 12.969 -3.807 -8.873 1.00 83.81 87 LEU A O 1
ATOM 707 N N . GLN A 1 88 ? 12.470 -2.396 -7.194 1.00 83.31 88 GLN A N 1
ATOM 708 C CA . GLN A 1 88 ? 13.291 -1.286 -7.689 1.00 83.31 88 GLN A CA 1
ATOM 709 C C . GLN A 1 88 ? 14.783 -1.653 -7.701 1.00 83.31 88 GLN A C 1
ATOM 711 O O . GLN A 1 88 ? 15.458 -1.474 -8.712 1.00 83.31 88 GLN A O 1
ATOM 716 N N . LYS A 1 89 ? 15.293 -2.247 -6.610 1.00 81.75 89 LYS A N 1
ATOM 717 C CA . LYS A 1 89 ? 16.724 -2.578 -6.459 1.00 81.75 89 LYS A CA 1
ATOM 718 C C . LYS A 1 89 ? 17.181 -3.806 -7.254 1.00 81.75 89 LYS A C 1
ATOM 720 O O . LYS A 1 89 ? 18.321 -3.849 -7.707 1.00 81.75 89 LYS A O 1
ATOM 725 N N . PHE A 1 90 ? 16.334 -4.826 -7.385 1.00 78.06 90 PHE A N 1
ATOM 726 C CA . PHE A 1 90 ? 16.728 -6.144 -7.909 1.00 78.06 90 PHE A CA 1
ATOM 727 C C . PHE A 1 90 ? 15.854 -6.650 -9.065 1.00 78.06 90 PHE A C 1
ATOM 729 O O . PHE A 1 90 ? 16.074 -7.762 -9.549 1.00 78.06 90 PHE A O 1
ATOM 736 N N . GLY A 1 91 ? 14.849 -5.882 -9.497 1.00 71.56 91 GLY A N 1
ATOM 737 C CA . GLY A 1 91 ? 13.951 -6.262 -10.587 1.00 71.56 91 GLY A CA 1
ATOM 738 C C . GLY A 1 91 ? 14.695 -6.438 -11.908 1.00 71.56 91 GLY A C 1
ATOM 739 O O . GLY A 1 91 ? 15.538 -5.614 -12.256 1.00 71.56 91 GLY A O 1
ATOM 740 N N . SER A 1 92 ? 14.369 -7.518 -12.625 1.00 69.25 92 SER A N 1
ATOM 741 C CA . SER A 1 92 ? 15.141 -8.000 -13.777 1.00 69.25 92 SER A CA 1
ATOM 742 C C . SER A 1 92 ? 14.975 -7.159 -15.042 1.00 69.25 92 SER A C 1
ATOM 744 O O . SER A 1 92 ? 15.969 -6.738 -15.620 1.00 69.25 92 SER A O 1
ATOM 746 N N . THR A 1 93 ? 13.736 -6.899 -15.468 1.00 76.31 93 THR A N 1
ATOM 747 C CA . THR A 1 93 ? 13.434 -6.110 -16.673 1.00 76.31 93 THR A CA 1
ATOM 748 C C . THR A 1 93 ? 12.433 -5.006 -16.361 1.00 76.31 93 THR A C 1
ATOM 750 O O . THR A 1 93 ? 11.571 -5.175 -15.493 1.00 76.31 93 THR A O 1
ATOM 753 N N . VAL A 1 94 ? 12.499 -3.903 -17.111 1.00 74.50 94 VAL A N 1
ATOM 754 C CA . VAL A 1 94 ? 11.570 -2.764 -16.995 1.00 74.50 94 VAL A CA 1
ATOM 755 C C . VAL A 1 94 ? 10.113 -3.220 -17.127 1.00 74.50 94 VAL A C 1
ATOM 757 O O . VAL A 1 94 ? 9.296 -2.901 -16.271 1.00 74.50 94 VAL A O 1
ATOM 760 N N . LYS A 1 95 ? 9.795 -4.064 -18.121 1.00 72.44 95 LYS A N 1
ATOM 761 C CA . LYS A 1 95 ? 8.430 -4.583 -18.328 1.00 72.44 95 LYS A CA 1
ATOM 762 C C . LYS A 1 95 ? 7.930 -5.397 -17.129 1.00 72.44 95 LYS A C 1
ATOM 764 O O . LYS A 1 95 ? 6.811 -5.193 -16.665 1.00 72.44 95 LYS A O 1
ATOM 769 N N . THR A 1 96 ? 8.768 -6.282 -16.577 1.00 76.56 96 THR A N 1
ATOM 770 C CA . THR A 1 96 ? 8.400 -7.046 -15.368 1.00 76.56 96 THR A CA 1
ATOM 771 C C . THR A 1 96 ? 8.268 -6.157 -14.134 1.00 76.56 96 THR A C 1
ATOM 773 O O . THR A 1 96 ? 7.402 -6.399 -13.303 1.00 76.56 96 THR A O 1
ATOM 776 N N . ARG A 1 97 ? 9.094 -5.111 -14.018 1.00 81.19 97 ARG A N 1
ATOM 777 C CA . ARG A 1 97 ? 9.043 -4.143 -12.922 1.00 81.19 97 ARG A CA 1
ATOM 778 C C . ARG A 1 97 ? 7.745 -3.333 -12.976 1.00 81.19 97 ARG A C 1
ATOM 780 O O . ARG A 1 97 ? 7.049 -3.268 -11.970 1.00 81.19 97 ARG A O 1
ATOM 787 N N . ALA A 1 98 ? 7.374 -2.814 -14.144 1.00 83.19 98 ALA A N 1
ATOM 788 C CA . ALA A 1 98 ? 6.132 -2.070 -14.348 1.00 83.19 98 ALA A CA 1
AT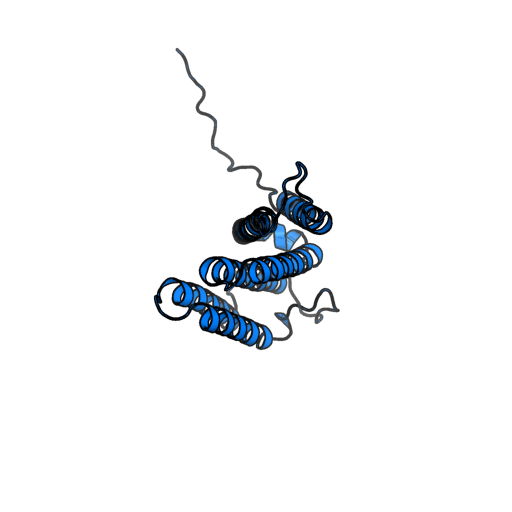OM 789 C C . ALA A 1 98 ? 4.888 -2.905 -13.997 1.00 83.19 98 ALA A C 1
ATOM 791 O O . ALA A 1 98 ? 4.078 -2.486 -13.170 1.00 83.19 98 ALA A O 1
ATOM 792 N N . ALA A 1 99 ? 4.784 -4.125 -14.537 1.00 84.06 99 ALA A N 1
ATOM 793 C CA . ALA A 1 99 ? 3.658 -5.019 -14.258 1.00 84.06 99 ALA A CA 1
ATOM 794 C C . ALA A 1 99 ? 3.543 -5.386 -12.768 1.00 84.06 99 ALA A C 1
ATOM 796 O O . ALA A 1 99 ? 2.448 -5.552 -12.235 1.00 84.06 99 ALA A O 1
ATOM 797 N N . GLU A 1 100 ? 4.671 -5.520 -12.075 1.00 85.81 100 GLU A N 1
ATOM 798 C CA . GLU A 1 100 ? 4.678 -5.857 -10.655 1.00 85.81 100 GLU A CA 1
ATOM 799 C C . GLU A 1 100 ? 4.399 -4.657 -9.745 1.00 85.81 100 GLU A C 1
ATOM 801 O O . GLU A 1 100 ? 3.714 -4.834 -8.739 1.00 85.81 100 GLU A O 1
ATOM 806 N N . HIS A 1 101 ? 4.840 -3.444 -10.096 1.00 89.56 101 HIS A N 1
ATOM 807 C CA . HIS A 1 101 ? 4.405 -2.233 -9.390 1.00 89.56 101 HIS A CA 1
ATOM 808 C C . HIS A 1 101 ? 2.913 -1.965 -9.588 1.00 89.56 101 HIS A C 1
ATOM 810 O O . HIS A 1 101 ? 2.252 -1.550 -8.641 1.00 89.56 101 HIS A O 1
ATOM 816 N N . GLN A 1 102 ? 2.363 -2.279 -10.763 1.00 90.50 102 GLN A N 1
ATOM 817 C CA . GLN A 1 102 ? 0.922 -2.205 -10.991 1.00 90.50 102 GLN A CA 1
ATOM 818 C C . GLN A 1 102 ? 0.151 -3.107 -10.017 1.00 90.50 102 GLN A C 1
ATOM 820 O O . GLN A 1 102 ? -0.780 -2.636 -9.373 1.00 90.50 102 GLN A O 1
ATOM 825 N N . ARG A 1 103 ? 0.577 -4.368 -9.848 1.00 90.06 103 ARG A N 1
ATOM 826 C CA . ARG A 1 103 ? -0.030 -5.295 -8.873 1.00 90.06 103 ARG A CA 1
ATOM 827 C C . ARG A 1 103 ? 0.087 -4.785 -7.439 1.00 90.06 103 ARG A C 1
ATOM 829 O O . ARG A 1 103 ? -0.868 -4.874 -6.687 1.00 90.06 103 ARG A O 1
ATOM 836 N N . ILE A 1 104 ? 1.239 -4.219 -7.073 1.00 91.44 104 ILE A N 1
ATOM 837 C CA . ILE A 1 104 ? 1.435 -3.628 -5.741 1.00 91.44 104 ILE A CA 1
ATOM 838 C C . ILE A 1 104 ? 0.434 -2.495 -5.494 1.00 91.44 104 ILE A C 1
ATOM 840 O O . ILE A 1 104 ? -0.156 -2.440 -4.422 1.00 91.44 104 ILE A O 1
ATOM 844 N N . VAL A 1 105 ? 0.237 -1.596 -6.462 1.00 94.19 105 VAL A N 1
ATOM 845 C CA . VAL A 1 105 ? -0.723 -0.491 -6.322 1.00 94.19 105 VAL A CA 1
ATOM 846 C C . VAL A 1 105 ? -2.164 -0.998 -6.289 1.00 94.19 105 VAL A C 1
ATOM 848 O O . VAL A 1 105 ? -2.959 -0.468 -5.518 1.00 94.19 105 VAL A O 1
ATOM 851 N N . ASP A 1 106 ? -2.494 -2.038 -7.056 1.00 92.50 106 ASP A N 1
ATOM 852 C CA . ASP A 1 106 ? -3.808 -2.688 -6.984 1.00 92.50 106 ASP A CA 1
ATOM 853 C C . ASP A 1 106 ? -4.075 -3.253 -5.581 1.00 92.50 106 ASP A C 1
ATOM 855 O O . ASP A 1 106 ? -5.095 -2.918 -4.979 1.00 92.50 106 ASP A O 1
ATOM 859 N N . ASP A 1 107 ? -3.119 -3.996 -5.016 1.00 92.31 107 ASP A N 1
ATOM 860 C CA . ASP A 1 107 ? -3.214 -4.547 -3.658 1.00 92.31 107 ASP A CA 1
ATOM 861 C C . ASP A 1 107 ? -3.296 -3.428 -2.595 1.00 92.31 107 ASP A C 1
ATOM 863 O O . ASP A 1 107 ? -4.047 -3.531 -1.623 1.00 92.31 107 ASP A O 1
ATOM 867 N N . LEU A 1 108 ? -2.554 -2.323 -2.770 1.00 94.19 108 LEU A N 1
ATOM 868 C CA . LEU A 1 108 ? -2.637 -1.158 -1.879 1.00 94.19 108 LEU A CA 1
ATOM 869 C C . LEU A 1 108 ? -4.031 -0.531 -1.905 1.00 94.19 108 LEU A C 1
ATOM 871 O O . LEU A 1 108 ? -4.600 -0.269 -0.848 1.00 94.19 108 LEU A O 1
ATOM 875 N N . LEU A 1 109 ? -4.586 -0.290 -3.093 1.00 94.31 109 LEU A N 1
ATOM 876 C CA . LEU A 1 109 ? -5.928 0.272 -3.233 1.00 94.31 109 LEU A CA 1
ATOM 877 C C . LEU A 1 109 ? -6.980 -0.675 -2.657 1.00 94.31 109 LEU A C 1
ATOM 879 O O . LEU A 1 109 ? -7.895 -0.218 -1.976 1.00 94.31 109 LEU A O 1
ATOM 883 N N . GLU A 1 110 ? -6.831 -1.983 -2.857 1.00 91.62 110 GLU A N 1
ATOM 884 C CA . GLU A 1 110 ? -7.713 -2.967 -2.239 1.00 91.62 110 GLU A CA 1
ATOM 885 C C . GLU A 1 110 ? -7.720 -2.815 -0.712 1.00 91.62 110 GLU A C 1
ATOM 887 O O . GLU A 1 110 ? -8.792 -2.717 -0.115 1.00 91.62 110 GLU A O 1
ATOM 892 N N . ILE A 1 111 ? -6.550 -2.695 -0.081 1.00 90.56 111 ILE A N 1
ATOM 893 C CA . ILE A 1 111 ? -6.455 -2.483 1.368 1.00 90.56 111 ILE A CA 1
ATOM 894 C C . ILE A 1 111 ? -7.099 -1.158 1.779 1.00 90.56 111 ILE A C 1
ATOM 896 O O . ILE A 1 111 ? -7.939 -1.137 2.676 1.00 90.56 111 ILE A O 1
ATOM 900 N N . LEU A 1 112 ? -6.752 -0.056 1.112 1.00 92.19 112 LEU A N 1
ATOM 901 C CA . LEU A 1 112 ? -7.208 1.288 1.481 1.00 92.19 112 LEU A CA 1
ATOM 902 C C . LEU A 1 112 ? -8.724 1.481 1.349 1.00 92.19 112 LEU A C 1
ATOM 904 O O . LEU A 1 112 ? -9.300 2.287 2.075 1.00 92.19 112 LEU A O 1
ATOM 908 N N . TYR A 1 113 ? -9.378 0.775 0.426 1.00 91.12 113 TYR A N 1
ATOM 909 C CA . TYR A 1 113 ? -10.828 0.873 0.237 1.00 91.12 113 TYR A CA 1
ATOM 910 C C . TYR A 1 113 ? -11.637 -0.087 1.118 1.00 91.12 113 TYR A C 1
ATOM 912 O O . TYR A 1 113 ?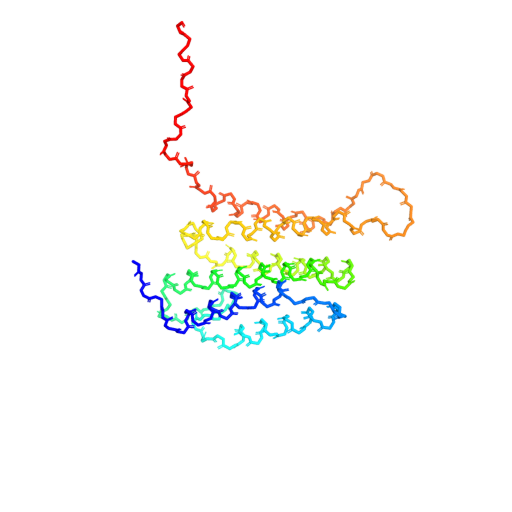 -12.831 0.140 1.300 1.00 91.12 113 TYR A O 1
ATOM 920 N N . HIS A 1 114 ? -11.013 -1.121 1.688 1.00 89.31 114 HIS A N 1
ATOM 921 C CA . HIS A 1 114 ? -11.690 -2.090 2.561 1.00 89.31 114 HIS A CA 1
ATOM 922 C C . HIS A 1 114 ? -11.314 -1.955 4.043 1.00 89.31 114 HIS A C 1
ATOM 924 O O . HIS A 1 114 ? -11.952 -2.576 4.898 1.00 89.31 114 HIS A O 1
ATOM 930 N N . MET A 1 115 ? -10.283 -1.175 4.367 1.00 88.06 115 MET A N 1
ATOM 931 C CA 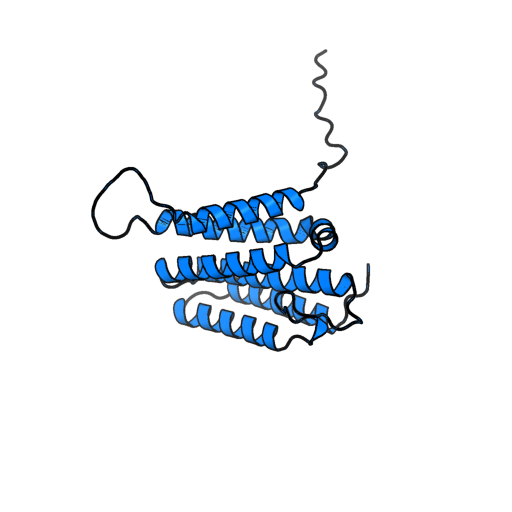. MET A 1 115 ? -9.927 -0.860 5.746 1.00 88.06 115 MET A CA 1
ATOM 932 C C . MET A 1 115 ? -10.842 0.247 6.294 1.00 88.06 115 MET A C 1
ATOM 934 O O . MET A 1 115 ? -11.082 1.229 5.585 1.00 88.06 115 MET A O 1
ATOM 938 N N . PRO A 1 116 ? -11.344 0.140 7.542 1.00 89.00 116 PRO A N 1
ATOM 939 C CA . PRO A 1 116 ? -12.093 1.225 8.164 1.00 89.00 116 PRO A CA 1
ATOM 940 C C . PRO A 1 116 ? -11.280 2.524 8.193 1.00 89.00 116 PRO A C 1
ATOM 942 O O . PRO A 1 116 ? -10.101 2.521 8.539 1.00 89.00 116 PRO A O 1
ATOM 945 N N . GLN A 1 117 ? -11.925 3.642 7.862 1.00 88.38 117 GLN A N 1
ATOM 946 C CA . GLN A 1 117 ? -11.257 4.936 7.706 1.00 88.38 117 GLN A CA 1
ATOM 947 C C . GLN A 1 117 ? -10.509 5.378 8.979 1.00 88.38 117 GLN A C 1
ATOM 949 O O . GLN A 1 117 ? -9.339 5.740 8.901 1.00 88.38 117 GLN A O 1
ATOM 954 N N . HIS A 1 118 ? -11.129 5.234 10.155 1.00 85.25 118 HIS A N 1
ATOM 955 C CA . HIS A 1 118 ? -10.511 5.592 11.439 1.00 85.25 118 HIS A CA 1
ATOM 956 C C . HIS A 1 118 ? -9.212 4.815 11.725 1.00 85.25 118 HIS A C 1
ATOM 958 O O . HIS A 1 118 ? -8.291 5.355 12.332 1.00 85.25 118 HIS A O 1
ATOM 964 N N . VAL A 1 119 ? -9.097 3.568 11.249 1.00 88.25 119 VAL A N 1
ATOM 965 C CA . VAL A 1 119 ? -7.863 2.774 11.371 1.00 88.25 119 VAL A CA 1
ATOM 966 C C . VAL A 1 119 ? -6.758 3.380 10.514 1.00 88.25 119 VAL A C 1
ATOM 968 O O . VAL A 1 119 ? -5.608 3.443 10.944 1.00 88.25 119 VAL A O 1
ATOM 971 N N . LEU A 1 120 ? -7.084 3.832 9.302 1.00 89.88 120 LEU A N 1
ATOM 972 C CA . LEU A 1 120 ? -6.111 4.457 8.409 1.00 89.88 120 LEU A CA 1
ATOM 973 C C . LEU A 1 120 ? -5.623 5.798 8.973 1.00 89.88 120 LEU A C 1
ATOM 975 O O . LEU A 1 120 ? -4.415 6.016 9.028 1.00 89.88 120 LEU A O 1
ATOM 979 N N . GLU A 1 121 ? -6.540 6.639 9.454 1.00 87.75 121 GLU A N 1
ATOM 980 C CA . GLU A 1 121 ? -6.252 7.957 10.042 1.00 87.75 121 GLU A CA 1
ATOM 981 C C . GLU A 1 121 ? -5.336 7.850 11.269 1.00 87.75 121 GLU A C 1
ATOM 983 O O . GLU A 1 121 ? -4.282 8.485 11.324 1.00 87.75 121 GLU A O 1
ATOM 988 N N . GLN A 1 122 ? -5.660 6.965 12.220 1.00 85.25 122 GLN A N 1
ATOM 989 C CA . GLN A 1 122 ? -4.834 6.747 13.416 1.00 85.25 122 GLN A CA 1
ATOM 990 C C . GLN A 1 122 ? -3.420 6.236 13.088 1.00 85.25 122 GLN A C 1
ATOM 992 O O . GLN A 1 122 ? -2.478 6.453 13.853 1.00 85.25 122 GLN A O 1
ATOM 997 N N . ASN A 1 123 ? -3.255 5.555 11.950 1.00 84.69 123 ASN A N 1
ATOM 998 C CA . ASN A 1 123 ? -1.987 4.969 11.518 1.00 84.69 123 ASN A CA 1
ATOM 999 C C . ASN A 1 123 ? -1.265 5.797 10.440 1.00 84.69 123 ASN A C 1
ATOM 1001 O O . ASN A 1 123 ? -0.203 5.372 9.965 1.00 84.69 123 ASN A O 1
ATOM 1005 N N . GLY A 1 124 ? -1.782 6.977 10.075 1.00 85.00 124 GLY A N 1
ATOM 1006 C CA . GLY A 1 124 ? -1.282 7.798 8.969 1.00 85.00 124 GLY A CA 1
ATOM 1007 C C . GLY A 1 124 ? 0.232 8.024 9.014 1.00 85.00 124 GLY A C 1
ATOM 1008 O O . GLY A 1 124 ? 0.919 7.790 8.021 1.00 85.00 124 GLY A O 1
ATOM 1009 N N . ASN A 1 125 ? 0.787 8.316 10.195 1.00 84.44 125 ASN A N 1
ATOM 1010 C CA . ASN A 1 125 ? 2.230 8.524 10.404 1.00 84.44 125 ASN A CA 1
ATOM 1011 C C . ASN A 1 125 ? 3.111 7.351 9.935 1.00 84.44 125 ASN A C 1
ATOM 1013 O O . ASN A 1 125 ? 4.232 7.554 9.470 1.00 84.44 125 ASN A O 1
ATOM 1017 N N . SER A 1 126 ? 2.623 6.114 10.060 1.00 85.94 126 SER A N 1
ATOM 1018 C CA . SER A 1 126 ? 3.337 4.918 9.597 1.00 85.94 126 SER A CA 1
ATOM 1019 C C . SER A 1 126 ? 3.030 4.610 8.134 1.00 85.94 126 SER A C 1
ATOM 1021 O O . SER A 1 126 ? 3.923 4.187 7.392 1.00 85.94 126 SER A O 1
ATOM 1023 N N . LEU A 1 127 ? 1.774 4.777 7.717 1.00 89.88 127 LEU A N 1
ATOM 1024 C CA . LEU A 1 127 ? 1.293 4.318 6.415 1.00 89.88 127 LEU A CA 1
ATOM 1025 C C . LEU A 1 127 ? 1.642 5.293 5.287 1.00 89.88 127 LEU A C 1
ATOM 1027 O O . LEU A 1 127 ? 2.141 4.852 4.252 1.00 89.88 127 LEU A O 1
ATOM 1031 N N . ILE A 1 128 ? 1.453 6.600 5.495 1.00 90.38 128 ILE A N 1
ATOM 1032 C CA . ILE A 1 128 ? 1.628 7.643 4.472 1.00 90.38 128 ILE A CA 1
ATOM 1033 C C . ILE A 1 128 ? 3.006 7.567 3.795 1.00 90.38 128 ILE A C 1
ATOM 1035 O O . ILE A 1 128 ? 3.033 7.515 2.563 1.00 90.38 128 ILE A O 1
ATOM 1039 N N . PRO A 1 129 ? 4.147 7.479 4.518 1.00 90.19 129 PRO A N 1
ATOM 1040 C CA . PRO A 1 129 ? 5.454 7.389 3.864 1.00 90.19 129 PRO A CA 1
ATOM 1041 C C . PRO A 1 129 ? 5.562 6.181 2.922 1.00 90.19 129 PRO A C 1
ATOM 1043 O O . PRO A 1 129 ? 6.027 6.305 1.796 1.00 90.19 129 PRO A O 1
ATOM 1046 N N . LYS A 1 130 ? 5.041 5.020 3.339 1.00 92.94 130 LYS A N 1
ATOM 1047 C CA . LYS A 1 130 ? 5.102 3.765 2.569 1.00 92.94 130 LYS A CA 1
ATOM 1048 C C . LYS A 1 130 ? 4.227 3.817 1.317 1.00 92.94 130 LYS A C 1
ATOM 1050 O O . LYS A 1 130 ? 4.613 3.304 0.268 1.00 92.94 130 LYS A O 1
ATOM 1055 N N . LEU A 1 131 ? 3.048 4.426 1.436 1.00 93.50 131 LEU A N 1
ATOM 1056 C CA . LEU A 1 131 ? 2.126 4.640 0.322 1.00 93.50 131 LEU A CA 1
ATOM 1057 C C . LEU A 1 131 ? 2.725 5.603 -0.709 1.00 93.50 131 LEU A C 1
ATOM 1059 O O . LEU A 1 131 ? 2.683 5.312 -1.904 1.00 93.50 131 LEU A O 1
ATOM 1063 N N . ARG A 1 132 ? 3.335 6.704 -0.249 1.00 93.62 132 ARG A N 1
ATOM 1064 C CA . ARG A 1 132 ? 4.041 7.666 -1.109 1.00 93.62 132 ARG A CA 1
ATOM 1065 C C . ARG A 1 132 ? 5.218 7.013 -1.832 1.00 93.62 132 ARG A C 1
ATOM 1067 O O . ARG A 1 132 ? 5.308 7.154 -3.048 1.00 93.62 132 ARG A O 1
ATOM 1074 N N . ASP A 1 133 ? 6.043 6.235 -1.130 1.00 92.50 133 ASP A N 1
ATOM 1075 C CA . ASP A 1 133 ? 7.166 5.495 -1.728 1.00 92.50 133 ASP A CA 1
ATOM 1076 C C . ASP A 1 133 ? 6.692 4.533 -2.830 1.00 92.50 133 ASP A C 1
ATOM 1078 O O . ASP A 1 133 ? 7.259 4.485 -3.924 1.00 92.50 133 ASP A O 1
ATOM 1082 N N . CYS A 1 134 ? 5.615 3.781 -2.577 1.00 92.94 134 CYS A N 1
ATOM 1083 C CA . CYS A 1 134 ? 5.045 2.868 -3.569 1.00 92.94 134 CYS A CA 1
ATOM 1084 C C . CYS A 1 134 ? 4.457 3.606 -4.779 1.00 92.94 134 CYS A C 1
ATOM 1086 O O . CYS A 1 134 ? 4.677 3.179 -5.914 1.00 92.94 134 CYS A O 1
ATOM 1088 N N . GLY A 1 135 ? 3.736 4.707 -4.548 1.00 92.56 135 GLY A N 1
ATOM 1089 C CA . GLY A 1 135 ? 3.178 5.549 -5.606 1.00 92.56 135 GLY A CA 1
ATOM 1090 C C . GLY A 1 135 ? 4.263 6.189 -6.475 1.00 92.56 135 GLY A C 1
ATOM 1091 O O . GLY A 1 135 ? 4.167 6.148 -7.701 1.00 92.56 135 GLY A O 1
ATOM 1092 N N . ALA A 1 136 ? 5.333 6.699 -5.860 1.00 91.75 136 ALA A N 1
ATOM 1093 C CA . ALA A 1 136 ? 6.488 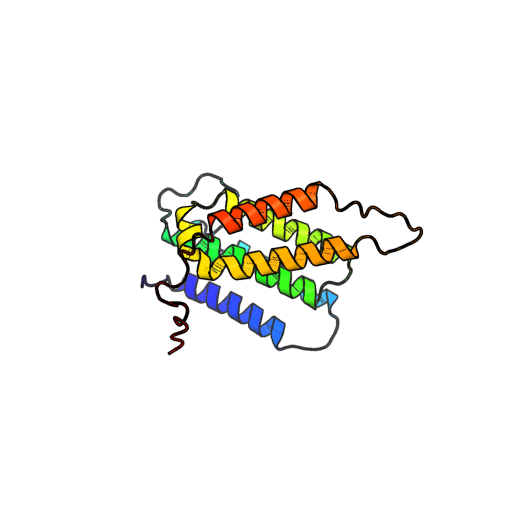7.257 -6.560 1.00 91.75 136 ALA A CA 1
ATOM 1094 C C . ALA A 1 136 ? 7.187 6.210 -7.435 1.00 91.75 136 ALA A C 1
ATOM 1096 O O . ALA A 1 136 ? 7.431 6.450 -8.618 1.00 91.75 136 ALA A O 1
ATOM 1097 N N . ALA A 1 137 ? 7.423 5.016 -6.889 1.00 90.88 137 ALA A N 1
ATOM 1098 C CA . ALA A 1 137 ? 8.025 3.920 -7.637 1.00 90.88 137 ALA A CA 1
ATOM 1099 C C . ALA A 1 137 ? 7.168 3.487 -8.836 1.00 90.88 137 ALA A C 1
ATOM 1101 O O . ALA A 1 137 ? 7.701 3.182 -9.902 1.00 90.88 137 ALA A O 1
ATOM 1102 N N . TYR A 1 138 ? 5.840 3.476 -8.681 1.00 91.31 138 TYR A N 1
ATOM 1103 C CA . TYR A 1 138 ? 4.914 3.169 -9.769 1.00 91.31 138 TYR A CA 1
ATOM 1104 C C . TYR A 1 138 ? 4.901 4.265 -10.848 1.00 91.31 138 TYR A C 1
ATOM 1106 O O . TYR A 1 138 ? 4.946 3.931 -12.031 1.00 91.31 138 TYR A O 1
ATOM 1114 N N . MET A 1 139 ? 4.943 5.551 -10.467 1.00 89.06 139 MET A N 1
ATOM 1115 C CA . MET A 1 139 ? 5.101 6.672 -11.410 1.00 89.06 139 MET A CA 1
ATOM 1116 C C . MET A 1 139 ? 6.371 6.573 -12.243 1.00 89.06 139 MET A C 1
ATOM 1118 O O . MET A 1 139 ? 6.328 6.754 -13.458 1.00 89.06 139 MET A O 1
ATOM 1122 N N . GLU A 1 140 ? 7.494 6.249 -11.607 1.00 86.44 140 GLU A N 1
ATOM 1123 C CA . GLU A 1 140 ? 8.770 6.095 -12.301 1.00 86.44 140 GLU A CA 1
ATOM 1124 C C . GLU A 1 140 ? 8.679 5.023 -13.400 1.00 86.44 140 GLU A C 1
ATOM 1126 O O . GLU A 1 140 ? 9.202 5.211 -14.495 1.00 86.44 140 GLU A O 1
ATOM 1131 N N . GLN A 1 141 ? 7.937 3.933 -13.167 1.00 79.81 141 GLN A N 1
ATOM 1132 C CA . GLN A 1 141 ? 7.742 2.902 -14.191 1.00 79.81 141 GLN A CA 1
ATOM 1133 C C . GLN A 1 141 ? 6.859 3.360 -15.357 1.00 79.81 141 GLN A C 1
ATOM 1135 O O . GLN A 1 141 ? 7.083 2.918 -16.484 1.00 79.81 141 GLN A O 1
ATOM 1140 N N . MET A 1 142 ? 5.884 4.242 -15.111 1.00 71.56 142 MET A N 1
ATOM 1141 C CA . MET A 1 142 ? 5.037 4.808 -16.169 1.00 71.56 142 MET A CA 1
ATOM 1142 C C . MET A 1 142 ? 5.832 5.710 -17.119 1.00 71.56 142 MET A C 1
ATOM 1144 O O . MET A 1 142 ? 5.567 5.705 -18.315 1.00 71.56 142 MET A O 1
ATOM 1148 N N . ASN A 1 143 ? 6.841 6.419 -16.608 1.00 65.44 143 ASN A N 1
ATOM 1149 C CA . ASN A 1 143 ? 7.686 7.302 -17.416 1.00 65.44 143 ASN A CA 1
ATOM 1150 C C . ASN A 1 143 ? 8.746 6.551 -18.245 1.00 65.44 143 ASN A C 1
ATOM 1152 O O . ASN A 1 143 ? 9.247 7.091 -19.226 1.00 65.44 143 ASN A O 1
ATOM 1156 N N . ILE A 1 144 ? 9.105 5.316 -17.871 1.00 62.81 144 ILE A N 1
ATOM 1157 C CA . ILE A 1 144 ? 10.158 4.527 -18.544 1.00 62.81 144 ILE A CA 1
ATOM 1158 C C . ILE A 1 144 ? 9.580 3.609 -19.644 1.00 62.81 144 ILE A C 1
ATOM 1160 O O . ILE A 1 144 ? 10.295 3.215 -20.565 1.00 62.81 144 ILE A O 1
ATOM 1164 N N . GLY A 1 145 ? 8.289 3.266 -19.579 1.00 53.22 145 GLY A N 1
ATOM 1165 C CA . GLY A 1 145 ? 7.640 2.295 -20.472 1.00 53.22 145 GLY A CA 1
ATOM 1166 C C . GLY A 1 145 ? 7.527 2.685 -21.954 1.00 53.22 145 GLY A C 1
ATOM 1167 O O . GLY A 1 145 ? 7.219 1.807 -22.756 1.00 53.22 145 GLY A O 1
ATOM 1168 N N . ASP A 1 146 ? 7.803 3.942 -22.313 1.00 50.81 146 ASP A N 1
ATOM 1169 C CA . ASP A 1 146 ? 7.530 4.512 -23.647 1.00 50.81 146 ASP A CA 1
ATOM 1170 C C . ASP A 1 146 ? 8.799 4.793 -24.486 1.00 50.81 146 ASP A C 1
ATOM 1172 O O . ASP A 1 146 ? 8.730 5.242 -25.623 1.00 50.81 146 ASP A O 1
ATOM 1176 N N . GLY A 1 147 ? 9.994 4.526 -23.942 1.00 45.94 147 GLY A N 1
ATOM 1177 C CA . GLY A 1 147 ? 11.276 4.858 -24.590 1.00 45.94 147 GLY A CA 1
ATOM 1178 C C . GLY A 1 147 ? 11.949 3.720 -25.369 1.00 45.94 147 GLY A C 1
ATOM 1179 O O . GLY A 1 147 ? 13.121 3.837 -25.725 1.00 45.94 147 GLY A O 1
ATOM 1180 N N . GLY A 1 148 ? 11.269 2.589 -25.569 1.00 45.66 148 GLY A N 1
ATOM 1181 C CA . GLY A 1 148 ? 11.871 1.363 -26.093 1.00 45.66 148 GLY A CA 1
ATOM 1182 C C . GLY A 1 148 ? 11.294 0.927 -27.433 1.00 45.66 148 GLY A C 1
ATOM 1183 O O . GLY A 1 148 ? 10.339 0.156 -27.444 1.00 45.66 148 GLY A O 1
ATOM 1184 N N . ASP A 1 149 ? 11.990 1.330 -28.498 1.00 46.47 149 ASP A N 1
ATOM 1185 C CA . ASP A 1 149 ? 11.898 0.871 -29.896 1.00 46.47 149 ASP A CA 1
ATOM 1186 C C . ASP A 1 149 ? 10.973 1.682 -30.833 1.00 46.47 149 ASP A C 1
ATOM 1188 O O . ASP A 1 149 ? 9.833 1.324 -31.102 1.00 46.47 149 ASP A O 1
ATOM 1192 N N . GLY A 1 150 ? 11.539 2.767 -31.385 1.00 43.22 150 GLY A N 1
ATOM 1193 C CA . GLY A 1 150 ? 11.200 3.295 -32.713 1.00 43.22 150 GLY A CA 1
ATOM 1194 C C . GLY A 1 150 ? 10.001 4.244 -32.839 1.00 43.22 150 GLY A C 1
ATOM 1195 O O . GLY A 1 150 ? 8.876 3.807 -33.041 1.00 43.22 150 GLY A O 1
ATOM 1196 N N . GLY A 1 151 ? 10.287 5.548 -32.932 1.00 37.66 151 GLY A N 1
ATOM 1197 C CA . GLY A 1 151 ? 9.413 6.522 -33.605 1.00 37.66 151 GLY A CA 1
ATOM 1198 C C . GLY A 1 151 ? 8.779 7.554 -32.677 1.00 37.66 151 GLY A C 1
ATOM 1199 O O . GLY A 1 151 ? 7.904 7.243 -31.881 1.00 37.66 151 GLY A O 1
ATOM 1200 N N . GLY A 1 152 ? 9.225 8.805 -32.802 1.00 42.69 152 GLY A N 1
ATOM 1201 C CA . GLY A 1 152 ? 8.715 9.931 -32.028 1.00 42.69 152 GLY A CA 1
ATOM 1202 C C . GLY A 1 152 ? 7.269 10.314 -32.357 1.00 42.69 152 GLY A C 1
ATOM 1203 O O . GLY A 1 152 ? 6.843 10.282 -33.510 1.00 42.69 152 GLY A O 1
ATOM 1204 N N . GLY A 1 153 ? 6.564 10.766 -31.322 1.00 36.16 153 GLY A N 1
ATOM 1205 C CA . GLY A 1 153 ? 5.309 11.509 -31.384 1.00 36.16 153 GLY A CA 1
ATOM 1206 C C . GLY A 1 153 ? 5.063 12.206 -30.036 1.00 36.16 153 GLY A C 1
ATOM 1207 O O . GLY A 1 153 ? 5.351 11.609 -28.999 1.00 36.16 153 GLY A O 1
ATOM 1208 N N . PRO A 1 154 ? 4.596 13.468 -30.007 1.00 47.72 154 PRO A N 1
ATOM 1209 C CA . PRO A 1 154 ? 4.375 14.203 -28.771 1.00 47.72 154 PRO A CA 1
ATOM 1210 C C . PRO A 1 154 ? 2.981 13.868 -28.241 1.00 47.72 154 PRO A C 1
ATOM 1212 O O . PRO A 1 154 ? 2.035 14.555 -28.582 1.00 47.72 154 PRO A O 1
ATOM 1215 N N . GLU A 1 155 ? 2.851 12.781 -27.484 1.00 43.94 155 GLU A N 1
ATOM 1216 C CA . GLU A 1 155 ? 1.806 12.554 -26.470 1.00 43.94 155 GLU A CA 1
ATOM 1217 C C . GLU A 1 155 ? 1.965 11.130 -25.932 1.00 43.94 155 GLU A C 1
ATOM 1219 O O . GLU A 1 155 ? 1.450 10.150 -26.463 1.00 43.94 155 GLU A O 1
ATOM 1224 N N . THR A 1 156 ? 2.761 11.037 -24.872 1.00 47.38 156 THR A N 1
ATOM 1225 C CA . THR A 1 156 ? 3.013 9.844 -24.067 1.00 47.38 156 THR A CA 1
ATOM 1226 C C . THR A 1 156 ? 1.672 9.319 -23.551 1.00 47.38 156 THR A C 1
ATOM 1228 O O . THR A 1 156 ? 1.097 9.887 -22.619 1.00 47.38 156 THR A O 1
ATOM 1231 N N . LEU A 1 157 ? 1.133 8.258 -24.158 1.00 46.50 157 LEU A N 1
ATOM 1232 C CA . LEU A 1 157 ? -0.094 7.603 -23.701 1.00 46.50 157 LEU A CA 1
ATOM 1233 C C . LEU A 1 157 ? 0.203 6.836 -22.406 1.00 46.50 157 LEU A C 1
ATOM 1235 O O . LEU A 1 157 ? 0.260 5.606 -22.380 1.00 46.50 157 LEU A O 1
ATOM 1239 N N . VAL A 1 158 ? 0.393 7.561 -21.300 1.00 56.44 158 VAL A N 1
ATOM 1240 C CA . VAL A 1 158 ? 0.267 6.979 -19.964 1.00 56.44 158 VAL A CA 1
ATOM 1241 C C . VAL A 1 158 ? -1.083 6.274 -19.950 1.00 56.44 158 VAL A C 1
ATOM 1243 O O . VAL A 1 158 ? -2.105 6.918 -20.179 1.00 56.44 158 VAL A O 1
ATOM 1246 N N . SER A 1 159 ? -1.089 4.953 -19.735 1.00 70.94 159 SER A N 1
ATOM 1247 C CA . SER A 1 159 ? -2.334 4.183 -19.704 1.00 70.94 159 SER A CA 1
ATOM 1248 C C . SER A 1 159 ? -3.320 4.895 -18.783 1.00 70.94 159 SER A C 1
ATOM 1250 O O . SER A 1 159 ? -3.025 5.091 -17.605 1.00 70.94 159 SER A O 1
ATOM 1252 N N . GLU A 1 160 ? -4.483 5.275 -19.309 1.00 76.31 160 GLU A N 1
ATOM 1253 C CA . GLU A 1 160 ? -5.527 5.974 -18.552 1.00 76.31 160 GLU A CA 1
ATOM 1254 C C . GLU A 1 160 ? -5.848 5.239 -17.239 1.00 76.31 160 GLU A C 1
ATOM 1256 O O . GLU A 1 160 ? -5.988 5.838 -16.176 1.00 76.31 160 GLU A O 1
ATOM 1261 N N . SER A 1 161 ? -5.818 3.901 -17.268 1.00 81.88 161 SER A N 1
ATOM 1262 C CA . SER A 1 161 ? -6.004 3.075 -16.070 1.00 81.88 161 SER A CA 1
ATOM 1263 C C . SER A 1 161 ? -4.939 3.309 -14.992 1.00 81.88 161 SER A C 1
ATOM 1265 O O . SER A 1 161 ? -5.232 3.224 -13.800 1.00 81.88 161 SER A O 1
ATOM 1267 N N . ALA A 1 162 ? -3.703 3.605 -15.389 1.00 82.12 162 ALA A N 1
ATOM 1268 C CA . ALA A 1 162 ? -2.597 3.841 -14.481 1.00 82.12 162 ALA A CA 1
ATOM 1269 C C . ALA A 1 162 ? -2.695 5.228 -13.828 1.00 82.12 162 ALA A C 1
ATOM 1271 O O . ALA A 1 162 ? -2.487 5.325 -12.616 1.00 82.12 162 ALA A O 1
ATOM 1272 N N . ARG A 1 163 ? -3.121 6.257 -14.582 1.00 85.44 163 ARG A N 1
ATOM 1273 C CA . ARG A 1 163 ? -3.472 7.582 -14.030 1.00 85.44 163 ARG A CA 1
ATOM 1274 C C . ARG A 1 163 ? -4.611 7.481 -13.025 1.00 85.44 163 ARG A C 1
ATOM 1276 O O . ARG A 1 163 ? -4.457 7.933 -11.895 1.00 85.44 163 ARG A O 1
ATOM 1283 N N . LEU A 1 164 ? -5.695 6.792 -13.382 1.00 90.19 164 LEU A N 1
ATOM 1284 C CA . LEU A 1 164 ? -6.848 6.601 -12.497 1.00 90.19 164 LEU A CA 1
ATOM 1285 C C . LEU A 1 164 ? -6.476 5.910 -11.176 1.00 90.19 164 LEU A C 1
ATOM 1287 O O . LEU A 1 164 ? -6.996 6.262 -10.118 1.00 90.19 164 LEU A O 1
ATOM 1291 N N . LYS A 1 165 ? -5.571 4.924 -11.202 1.00 91.31 165 LYS A N 1
ATOM 1292 C CA . LYS A 1 165 ? -5.062 4.283 -9.975 1.00 91.31 165 LYS A CA 1
ATOM 1293 C C . LYS A 1 165 ? -4.274 5.259 -9.110 1.00 91.31 165 LYS A C 1
ATOM 1295 O O . LYS A 1 165 ? -4.431 5.256 -7.891 1.00 91.31 165 LYS A O 1
ATOM 1300 N N . LEU A 1 166 ? -3.456 6.099 -9.738 1.00 90.69 166 LEU A N 1
ATOM 1301 C CA . LEU A 1 166 ? -2.701 7.130 -9.043 1.00 90.69 166 LEU A CA 1
ATOM 1302 C C . LEU A 1 166 ? -3.607 8.157 -8.375 1.00 90.69 166 LEU A C 1
ATOM 1304 O O . LEU A 1 166 ? -3.410 8.477 -7.210 1.00 90.69 166 LEU A O 1
ATOM 1308 N N . GLU A 1 167 ? -4.623 8.630 -9.089 1.00 92.44 167 GLU A N 1
ATOM 1309 C CA . GLU A 1 167 ? -5.602 9.580 -8.564 1.00 92.44 167 GLU A CA 1
ATOM 1310 C C . GLU A 1 167 ? -6.364 8.999 -7.373 1.00 92.44 167 GLU A C 1
ATOM 1312 O O . GLU A 1 167 ? -6.541 9.677 -6.363 1.00 92.44 167 GLU A O 1
ATOM 1317 N N . LYS A 1 168 ? -6.758 7.721 -7.443 1.00 94.38 168 LYS A N 1
ATOM 1318 C CA . LYS A 1 168 ? -7.370 7.019 -6.306 1.00 94.38 168 LYS A CA 1
ATOM 1319 C C . LYS A 1 168 ? -6.428 6.942 -5.106 1.00 94.38 168 LYS A C 1
ATOM 1321 O O . LYS A 1 168 ? -6.869 7.161 -3.981 1.00 94.38 168 LYS A O 1
ATOM 1326 N N . LEU A 1 169 ? -5.147 6.645 -5.336 1.00 93.12 169 LEU A N 1
ATOM 1327 C CA . LEU A 1 169 ? -4.149 6.571 -4.269 1.00 93.12 169 LEU A CA 1
ATOM 1328 C C . LEU A 1 169 ? -3.896 7.948 -3.642 1.00 93.12 169 LEU A C 1
ATOM 1330 O O . LEU A 1 169 ? -3.841 8.049 -2.423 1.00 93.12 169 LEU A O 1
ATOM 1334 N N . LEU A 1 170 ? -3.784 8.998 -4.459 1.00 91.25 170 LEU A N 1
ATOM 1335 C CA . LEU A 1 170 ? -3.609 10.378 -4.003 1.00 91.25 170 LEU A CA 1
ATOM 1336 C C . LEU A 1 170 ? -4.824 10.872 -3.222 1.00 91.25 170 LEU A C 1
ATOM 1338 O O . LEU A 1 170 ? -4.650 11.461 -2.165 1.00 91.25 170 LEU A O 1
ATOM 1342 N N . ARG A 1 171 ? -6.043 10.572 -3.684 1.00 91.81 171 ARG A N 1
ATOM 1343 C CA . ARG A 1 171 ? -7.268 10.896 -2.943 1.00 91.81 171 ARG A CA 1
ATOM 1344 C C . ARG A 1 171 ? -7.297 10.199 -1.587 1.00 91.81 171 ARG A C 1
ATOM 1346 O O . ARG A 1 171 ? -7.568 10.837 -0.585 1.00 91.81 171 ARG A O 1
ATOM 1353 N N . LYS A 1 172 ? -6.952 8.909 -1.538 1.00 91.56 172 LYS A N 1
ATOM 1354 C CA . LYS A 1 172 ? -6.843 8.195 -0.260 1.00 91.56 172 LYS A CA 1
ATOM 1355 C C . LYS A 1 172 ? -5.744 8.750 0.636 1.00 91.56 172 LYS A C 1
ATOM 1357 O O . LYS A 1 172 ? -5.914 8.753 1.845 1.00 91.56 172 LYS A O 1
ATOM 1362 N N . LEU A 1 173 ? -4.627 9.195 0.068 1.00 89.81 173 LEU A N 1
ATOM 1363 C CA . LEU A 1 173 ? -3.596 9.882 0.834 1.00 89.81 173 LEU A CA 1
ATOM 1364 C C . LEU A 1 173 ? -4.126 11.188 1.421 1.00 89.81 173 LEU A C 1
ATOM 1366 O O . LEU A 1 173 ? -3.887 11.401 2.594 1.00 89.81 173 LEU A O 1
ATOM 1370 N N . ASP A 1 174 ? -4.867 11.992 0.662 1.00 88.06 174 ASP A N 1
ATOM 1371 C CA . ASP A 1 174 ? -5.495 13.235 1.139 1.00 88.06 174 ASP A CA 1
ATOM 1372 C C . ASP A 1 174 ? -6.496 12.966 2.278 1.00 88.06 174 ASP A C 1
ATOM 1374 O O . ASP A 1 174 ? -6.447 13.613 3.319 1.00 88.06 174 ASP A O 1
ATOM 1378 N N . ASP A 1 175 ? -7.317 11.916 2.140 1.00 86.62 175 ASP A N 1
ATOM 1379 C CA . ASP A 1 175 ? -8.263 11.488 3.180 1.00 86.62 175 ASP A CA 1
ATOM 1380 C C . ASP A 1 175 ? -7.561 11.075 4.494 1.00 86.62 175 ASP A C 1
ATOM 1382 O O . ASP A 1 175 ? -8.134 11.209 5.571 1.00 86.62 175 ASP A O 1
ATOM 1386 N N . ILE A 1 176 ? -6.351 10.504 4.414 1.00 86.88 176 ILE A N 1
ATOM 1387 C CA . ILE A 1 176 ? -5.580 10.011 5.575 1.00 86.88 176 ILE A CA 1
ATOM 1388 C C . ILE A 1 176 ? -4.633 11.092 6.113 1.00 86.88 176 ILE A C 1
ATOM 1390 O O . ILE A 1 176 ? -4.299 11.095 7.298 1.00 86.88 176 ILE A O 1
ATOM 1394 N N . ASP A 1 177 ? -4.190 12.009 5.255 1.00 77.81 177 ASP A N 1
ATOM 1395 C CA . ASP A 1 177 ? -3.318 13.142 5.566 1.00 77.81 177 ASP A CA 1
ATOM 1396 C C . ASP A 1 177 ? -4.133 14.291 6.177 1.00 77.81 177 ASP A C 1
ATOM 1398 O O . ASP A 1 177 ? -3.957 15.464 5.862 1.00 77.81 177 ASP A O 1
ATOM 1402 N N . CYS A 1 178 ? -5.015 13.958 7.124 1.00 62.75 178 CYS A N 1
ATOM 1403 C CA . CYS A 1 178 ? -5.724 14.902 7.982 1.00 62.75 178 CYS A CA 1
ATOM 1404 C C . CYS A 1 178 ? -4.791 15.511 9.049 1.00 62.75 178 CYS A C 1
ATOM 1406 O O . CYS A 1 178 ? -5.183 15.713 10.199 1.00 62.75 178 CYS A O 1
ATOM 1408 N N . TRP A 1 179 ? -3.533 15.779 8.688 1.00 51.59 179 TRP A N 1
ATOM 1409 C CA . TRP A 1 179 ? -2.537 16.403 9.546 1.00 51.59 179 TRP A CA 1
ATOM 1410 C C . TRP A 1 179 ? -2.860 17.900 9.696 1.00 51.59 179 TRP A C 1
ATOM 1412 O O . TRP A 1 179 ? -2.712 18.647 8.729 1.00 51.59 179 TRP A O 1
ATOM 1422 N N . PRO A 1 180 ? -3.236 18.407 10.888 1.00 48.66 180 PRO A N 1
ATOM 1423 C CA . PRO A 1 180 ? -3.503 19.837 11.087 1.00 48.66 180 PRO A CA 1
ATOM 1424 C C . PRO A 1 180 ? -2.225 20.704 11.101 1.00 48.66 180 PRO A C 1
ATOM 1426 O O . PRO A 1 180 ? -2.268 21.869 11.489 1.00 48.66 180 PRO A O 1
ATOM 1429 N N . GLY A 1 181 ? -1.070 20.158 10.705 1.00 44.88 181 GLY A N 1
ATOM 1430 C CA . GLY A 1 181 ? 0.229 20.743 11.023 1.00 44.88 181 GLY A CA 1
ATOM 1431 C C . GLY A 1 181 ? 0.614 20.468 12.480 1.00 44.88 181 GLY A C 1
ATOM 1432 O O . GLY A 1 181 ? -0.222 20.136 13.318 1.00 44.88 181 GLY A O 1
ATOM 1433 N N . LEU A 1 182 ? 1.904 20.601 12.804 1.00 41.75 182 LEU A N 1
ATOM 1434 C CA . LEU A 1 182 ? 2.318 20.710 14.205 1.00 41.75 182 LEU A CA 1
ATOM 1435 C C . LEU A 1 182 ? 1.636 21.957 14.800 1.00 41.75 182 LEU A C 1
ATOM 1437 O O . LEU A 1 182 ? 1.836 23.044 14.249 1.00 41.75 182 LEU A O 1
ATOM 1441 N N . PRO A 1 183 ? 0.880 21.868 15.909 1.00 44.53 183 PRO A N 1
ATOM 1442 C CA . PRO A 1 183 ? 0.466 23.064 16.622 1.00 44.53 183 PRO A CA 1
ATOM 1443 C C . PRO A 1 183 ? 1.724 23.690 17.237 1.00 44.53 183 PRO A C 1
ATOM 1445 O O . PRO A 1 183 ? 2.280 23.155 18.193 1.00 44.53 183 PRO A O 1
ATOM 1448 N N . GLY A 1 184 ? 2.202 24.797 16.661 1.00 45.88 184 GLY A N 1
ATOM 1449 C CA . GLY A 1 184 ? 3.223 25.631 17.305 1.00 45.88 184 GLY A CA 1
ATOM 1450 C C . GLY A 1 184 ? 4.527 25.885 16.551 1.00 45.88 184 GLY A C 1
ATOM 1451 O O . GLY A 1 184 ? 5.513 26.220 17.199 1.00 45.88 184 GLY A O 1
ATOM 1452 N N . VAL A 1 185 ? 4.570 25.812 15.217 1.00 42.75 185 VAL A N 1
ATOM 1453 C CA . VAL A 1 185 ? 5.547 26.650 14.495 1.00 42.75 185 VAL A CA 1
ATOM 1454 C C . VAL A 1 185 ? 4.845 27.951 14.142 1.00 42.75 185 VAL A C 1
ATOM 1456 O O . VAL A 1 185 ? 4.370 28.151 13.025 1.00 42.75 185 VAL A O 1
ATOM 1459 N N . GLU A 1 186 ? 4.730 28.827 15.140 1.00 42.62 186 GLU A N 1
ATOM 1460 C CA . GLU A 1 186 ? 4.530 30.243 14.870 1.00 42.62 186 GLU A CA 1
ATOM 1461 C C . GLU A 1 186 ? 5.635 30.662 13.898 1.00 42.62 186 GLU A C 1
ATOM 1463 O O . GLU A 1 186 ? 6.827 30.489 14.165 1.00 42.62 186 GLU A O 1
ATOM 1468 N N . SER A 1 187 ? 5.237 31.155 12.726 1.00 43.25 187 SER A N 1
ATOM 1469 C CA . SER A 1 187 ? 6.169 31.860 11.853 1.00 43.25 187 SER A CA 1
ATOM 1470 C C . SER A 1 187 ? 6.814 32.953 12.701 1.00 43.25 187 SER A C 1
ATOM 1472 O O . SER A 1 187 ? 6.060 33.706 13.324 1.00 43.25 187 SER A O 1
ATOM 1474 N N . PRO A 1 188 ? 8.154 33.054 12.784 1.00 41.75 188 PRO A N 1
ATOM 1475 C CA . PRO A 1 188 ? 8.766 34.106 13.572 1.00 41.75 188 PRO A CA 1
ATOM 1476 C C . PRO A 1 188 ? 8.256 35.429 13.013 1.00 41.75 188 PRO A C 1
ATOM 1478 O O . PRO A 1 188 ? 8.525 35.779 11.861 1.00 41.75 188 PRO A O 1
ATOM 1481 N N . GLN A 1 189 ? 7.450 36.126 13.816 1.00 46.00 189 GLN A N 1
ATOM 1482 C CA . GLN A 1 189 ? 7.037 37.481 13.516 1.00 46.00 189 GLN A CA 1
ATOM 1483 C C . GLN A 1 189 ? 8.318 38.269 13.275 1.00 46.00 189 GLN A C 1
ATOM 1485 O O . GLN A 1 189 ? 9.184 38.375 14.145 1.00 46.00 189 GLN A O 1
ATOM 1490 N N . SER A 1 190 ? 8.457 38.769 12.050 1.00 46.84 190 SER A N 1
ATOM 1491 C CA . SER A 1 190 ? 9.487 39.727 11.695 1.00 46.84 190 SER A CA 1
ATOM 1492 C C . SER A 1 190 ? 9.196 41.007 12.475 1.00 46.84 190 SER A C 1
ATOM 1494 O O . SER A 1 190 ? 8.528 41.912 11.984 1.00 46.84 190 SER A O 1
ATOM 1496 N N . ASN A 1 191 ? 9.671 41.068 13.719 1.00 43.47 191 ASN A N 1
ATOM 1497 C CA . ASN A 1 191 ? 9.804 42.317 14.449 1.00 43.47 191 ASN A CA 1
ATOM 1498 C C . ASN A 1 191 ? 10.942 43.096 13.790 1.00 43.47 191 ASN A C 1
ATOM 1500 O O . ASN A 1 191 ? 12.102 43.001 14.182 1.00 43.47 191 ASN A O 1
ATOM 1504 N N . ARG A 1 192 ? 10.595 43.847 12.743 1.00 47.94 192 ARG A N 1
ATOM 1505 C CA . ARG A 1 192 ? 11.335 45.052 12.381 1.00 47.94 192 ARG A CA 1
ATOM 1506 C C . ARG A 1 192 ? 10.941 46.135 13.381 1.00 47.94 192 ARG A C 1
ATOM 1508 O O . ARG A 1 192 ? 9.865 46.717 13.263 1.00 47.94 192 ARG A O 1
ATOM 1515 N N . GLN A 1 193 ? 11.815 46.368 14.351 1.00 41.75 193 GLN A N 1
ATOM 1516 C CA . GLN A 1 193 ? 12.059 47.705 14.884 1.00 41.75 193 GLN A CA 1
ATOM 1517 C C . GLN A 1 193 ? 13.412 48.171 14.365 1.00 41.75 193 GLN A C 1
ATOM 1519 O O . GLN A 1 193 ? 14.323 47.315 14.284 1.00 41.75 193 GLN A O 1
#

Foldseek 3Di:
DDDDDPVLVVLVVVLVVLLVVLPPDDDDAQAVVLVVSVVVLVVSQVVDDQLLHDDLQPDHDPPRDLVSLLSNLLSLLSSLLSNLVSCVVRNDDLVRSLVSLVVSLVSNLSSLVNRPLVSLQVCLVRRLVSLVSSLVSNVVSLVVVPPPDDDDDPDSCSPPVSVVSSVSSVVSNVSNPPPPDDPDPPPPPPPDD

pLDDT: mean 71.59, std 17.14, range [36.16, 94.38]

Radius of gyration: 19.75 Å; chains: 1; bounding box: 44×66×58 Å

Sequence (193 aa):
MADLDMSEQQLLKRLFWLIFAAYWRTPSSTTSRASRHRARIQSISDSFPPVLRWRGGLSRPGHITEGHDTQIANLFITSLNIRSNLLQKFGSTVKTRAAEHQRIVDDLLEILYHMPQHVLEQNGNSLIPKLRDCGAAYMEQMNIGDGGDGGGGPETLVSESARLKLEKLLRKLDDIDCWPGLPGVESPQSNRQ